Protein AF-A0A2A4IS50-F1 (afdb_monomer_lite)

InterPro domains:
  IPR000832 GPCR, family 2, secretin-like [PF00002] (195-290)
  IPR017981 GPCR, family 2-like, 7TM [PS50261] (192-307)
  IPR052808 G-protein coupled receptor Mth-like [PTHR46953] (41-288)

Radius of gyration: 27.98 Å; chains: 1; bounding box: 83×45×72 Å

Secondary structure (DSSP, 8-state):
-HHHHHHHHHHHHHHHHHHHHHHHHHS---EEETT--EES-HHHHTSSSEEEEESS-TTEEE-TTS-EEEHHHHHHH-TTHHHHHHHH--GGGPEEEEEETTEEEEEEEESTTEEEEEETTTTTSEEEPPTTEEEEEETTS-EEEEESSS--PEEEE-TTSEEEEEEE-TTT--EEEEEEEE----HHHHHHHHHHHHHHHHHHHHHHHHHHHHHH-GGG-SHHHHHHHHHHHHHHHHHHHHHHHHHH-GGGSHHIIIIIHHHHHHHHHHHHHHHHHHHHHHHHHHHHHTT---TTHHHHTTS----

Sequence (307 aa):
MVRLKVFVLTLLICGAKGEEDYENSCVKEDYRDIQNKPIDDVNEYCRNRFCVLKCCGDGMLLSNNEVCMTEQALQKKNPKYVEQIKEQHNYNKIKLYTLDGNGVKESTKQATEIEFIVRQNYTQCSHDMSAGINFYILEDGSLKAQRTDASKAWYDLPKLQYCVEYRIFYKNRTQILTMRELMTDLDGAETKSTYSLAGFLISIFFLVLTLLVYWILPDLQNLIGLIMMAYVATLIFVFVLKCVIILTNITQTQVFCKIISPMLYFCAMSSFFWLNVMAFDVYLSLSETMGVAPTLTFIFSITQPHP

Organism: Heliothis virescens (NCBI:txid7102)

Foldseek 3Di:
DVVVVVVVVVLVVLLVVLVVVCCVQAVDFFKAFLVRHTDPDPCVVCVPAQEAEAAEHHQWAQEPVLDTDHLVRVCVVPVVVVVLCVPPPPPQQQWAWEDDPLDIHTDPDTPPGYGYMYTGPQSVQWDWDDPQKDWHQYPNRWIWIDGNPPPSDIDTGDHPQKHWGWYQDPPPRDTDTIIIGGNDPPPVVVVVLVVLLVVLVVLLVVLVVLLVVLVVDVVNPDPLSVLVNQLSVLSNVLSVLSNSCSSRVCCPPPCCVPPSVVSNVVSVVSNVVSVVVNVVVVVCVVCVVVVNPDPCPVPVVPPDDDD

pLDDT: mean 72.38, std 16.19, range [29.59, 92.0]

Structure (mmCIF, N/CA/C/O backbone):
data_AF-A0A2A4IS50-F1
#
_entry.id   AF-A0A2A4IS50-F1
#
loop_
_atom_site.group_PDB
_atom_site.id
_atom_site.type_symbol
_atom_site.label_atom_id
_atom_site.label_alt_id
_atom_site.label_comp_id
_atom_site.label_asym_id
_atom_site.label_entity_id
_atom_site.label_seq_id
_atom_site.pdbx_PDB_ins_code
_atom_site.Cartn_x
_atom_site.Cartn_y
_atom_site.Cartn_z
_atom_site.occupancy
_atom_site.B_iso_or_equiv
_atom_site.auth_seq_id
_atom_site.auth_comp_id
_atom_site.auth_asym_id
_atom_site.auth_atom_id
_atom_site.pdbx_PDB_model_num
ATOM 1 N N . MET A 1 1 ? 24.439 -19.373 -18.302 1.00 38.88 1 MET A N 1
ATOM 2 C CA . MET A 1 1 ? 23.069 -19.573 -18.835 1.00 38.88 1 MET A CA 1
ATOM 3 C C . MET A 1 1 ? 22.154 -20.382 -17.898 1.00 38.88 1 MET A C 1
ATOM 5 O O . MET A 1 1 ? 21.012 -19.987 -17.717 1.00 38.88 1 MET A O 1
ATOM 9 N N . VAL A 1 2 ? 22.636 -21.442 -17.227 1.00 29.59 2 VAL A N 1
ATOM 10 C CA . VAL A 1 2 ? 21.831 -22.250 -16.272 1.00 29.59 2 VAL A CA 1
ATOM 11 C C . VAL A 1 2 ? 21.438 -21.481 -14.998 1.00 29.59 2 VAL A C 1
ATOM 13 O O . VAL A 1 2 ? 20.299 -21.570 -14.559 1.00 29.59 2 VAL A O 1
ATOM 16 N N . ARG A 1 3 ? 22.326 -20.640 -14.448 1.00 32.41 3 ARG A N 1
ATOM 17 C CA . ARG A 1 3 ? 22.034 -19.858 -13.228 1.00 32.41 3 ARG A CA 1
ATOM 18 C C . ARG A 1 3 ? 20.946 -18.788 -13.403 1.00 32.41 3 ARG A C 1
ATOM 20 O O . ARG A 1 3 ? 20.233 -18.508 -12.452 1.00 32.41 3 ARG A O 1
ATOM 27 N N . LEU A 1 4 ? 20.780 -18.248 -14.613 1.00 32.34 4 LEU A N 1
ATOM 28 C CA . LEU A 1 4 ? 19.735 -17.265 -14.923 1.00 32.34 4 LEU A CA 1
ATOM 29 C C . LEU A 1 4 ? 18.354 -17.934 -15.043 1.00 32.34 4 LEU A C 1
ATOM 31 O O . LEU A 1 4 ? 17.373 -17.405 -14.535 1.00 32.34 4 LEU A O 1
ATOM 35 N N . LYS A 1 5 ? 18.292 -19.141 -15.629 1.00 31.94 5 LYS A N 1
ATOM 36 C CA . LYS A 1 5 ? 17.060 -19.947 -15.692 1.00 31.94 5 LYS A CA 1
ATOM 37 C C . LYS A 1 5 ? 16.588 -20.389 -14.307 1.00 31.94 5 LYS A C 1
ATOM 39 O O . LYS A 1 5 ? 15.398 -20.321 -14.037 1.00 31.94 5 LYS A O 1
ATOM 44 N N . VAL A 1 6 ? 17.513 -20.781 -13.428 1.00 37.62 6 VAL A N 1
ATOM 45 C CA . VAL A 1 6 ? 17.187 -21.149 -12.040 1.00 37.62 6 VAL A CA 1
ATOM 46 C C . VAL A 1 6 ? 16.629 -19.951 -11.277 1.00 37.62 6 VAL A C 1
ATOM 48 O O . VAL A 1 6 ? 15.618 -20.105 -10.611 1.00 37.62 6 VAL A O 1
ATOM 51 N N . PHE A 1 7 ? 17.217 -18.761 -11.439 1.00 40.84 7 PHE A N 1
ATOM 52 C CA . PHE A 1 7 ? 16.776 -17.553 -10.734 1.00 40.84 7 PHE A CA 1
ATOM 53 C C . PHE A 1 7 ? 15.365 -17.103 -11.152 1.00 40.84 7 PHE A C 1
ATOM 55 O O . PHE A 1 7 ? 14.530 -16.798 -10.302 1.00 40.84 7 PHE A O 1
ATOM 62 N N . VAL A 1 8 ? 15.074 -17.127 -12.458 1.00 43.59 8 VAL A N 1
ATOM 63 C CA . VAL A 1 8 ? 13.743 -16.809 -13.006 1.00 43.59 8 VAL A CA 1
ATOM 64 C C . VAL A 1 8 ? 12.706 -17.848 -12.571 1.00 43.59 8 VAL A C 1
ATOM 66 O O . VAL A 1 8 ? 11.607 -17.479 -12.172 1.00 43.59 8 VAL A O 1
ATOM 69 N N . LEU A 1 9 ? 13.068 -19.134 -12.565 1.00 37.88 9 LEU A N 1
ATOM 70 C CA . LEU A 1 9 ? 12.176 -20.206 -12.125 1.00 37.88 9 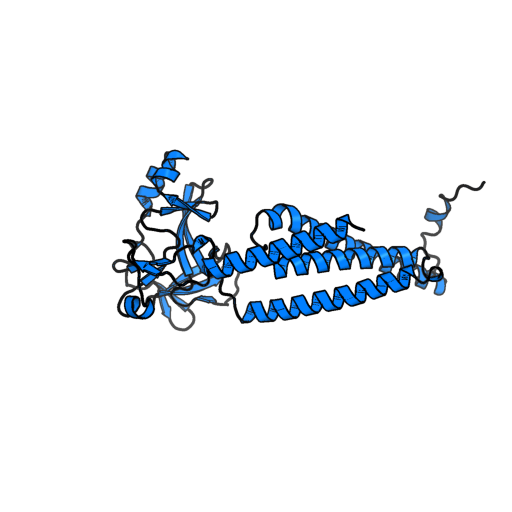LEU A CA 1
ATOM 71 C C . LEU A 1 9 ? 11.896 -20.129 -10.616 1.00 37.88 9 LEU A C 1
ATOM 73 O O . LEU A 1 9 ? 10.752 -20.276 -10.205 1.00 37.88 9 LEU A O 1
ATOM 77 N N . THR A 1 10 ? 12.898 -19.819 -9.786 1.00 44.31 10 THR A N 1
ATOM 78 C CA . THR A 1 10 ? 12.695 -19.615 -8.342 1.00 44.31 10 THR A CA 1
ATOM 79 C C . THR A 1 10 ? 11.835 -18.393 -8.032 1.00 44.31 10 THR A C 1
ATOM 81 O O . THR A 1 10 ? 11.069 -18.435 -7.078 1.00 44.31 10 THR A O 1
ATOM 84 N N . LEU A 1 11 ? 11.913 -17.326 -8.834 1.00 43.91 11 LEU A N 1
ATOM 85 C CA . LEU A 1 11 ? 11.070 -16.137 -8.662 1.00 43.91 11 LEU A CA 1
ATOM 86 C C . LEU A 1 11 ? 9.614 -16.401 -9.073 1.00 43.91 11 LEU A C 1
ATOM 88 O O . LEU A 1 11 ? 8.707 -15.970 -8.369 1.00 43.91 11 LEU A O 1
ATOM 92 N N . LEU A 1 12 ? 9.392 -17.157 -10.154 1.00 42.00 12 LEU A N 1
ATOM 93 C CA . LEU A 1 12 ? 8.050 -17.563 -10.594 1.00 42.00 12 LEU A CA 1
ATOM 94 C C . LEU A 1 12 ? 7.381 -18.530 -9.605 1.00 42.00 12 LEU A C 1
ATOM 96 O O . LEU A 1 12 ? 6.200 -18.383 -9.310 1.00 42.00 12 LEU A O 1
ATOM 100 N N . ILE A 1 13 ? 8.142 -19.472 -9.037 1.00 42.09 13 ILE A N 1
ATOM 101 C CA . ILE A 1 13 ? 7.632 -20.401 -8.015 1.00 42.09 13 ILE A CA 1
ATOM 102 C C . ILE A 1 13 ? 7.329 -19.664 -6.697 1.00 42.09 13 ILE A C 1
ATOM 104 O O . ILE A 1 13 ? 6.377 -20.012 -6.006 1.00 42.09 13 ILE A O 1
ATOM 108 N N . CYS A 1 14 ? 8.095 -18.621 -6.358 1.00 38.09 14 CYS A N 1
ATOM 109 C CA . CYS A 1 14 ? 7.829 -17.793 -5.178 1.00 38.09 14 CYS A CA 1
ATOM 110 C C . CYS A 1 14 ? 6.559 -16.934 -5.342 1.00 38.09 14 CYS A C 1
ATOM 112 O O . CYS A 1 14 ? 5.826 -16.754 -4.375 1.00 38.09 14 CYS A O 1
ATOM 114 N N . GLY A 1 15 ? 6.271 -16.453 -6.562 1.00 39.12 15 GLY A N 1
ATOM 115 C CA . GLY A 1 15 ? 5.038 -15.718 -6.876 1.00 39.12 15 GLY A CA 1
ATOM 116 C C . GLY A 1 15 ? 3.780 -16.575 -6.745 1.00 39.12 15 GLY A C 1
ATOM 117 O O . GLY A 1 15 ? 2.870 -16.196 -6.019 1.00 39.12 15 GLY A O 1
ATOM 118 N N . ALA A 1 16 ? 3.787 -17.783 -7.320 1.00 35.47 16 ALA A N 1
ATOM 119 C CA . ALA A 1 16 ? 2.659 -18.713 -7.201 1.00 35.47 16 ALA A CA 1
ATOM 120 C C . ALA A 1 16 ? 2.377 -19.131 -5.744 1.00 35.47 16 ALA A C 1
ATOM 122 O O . ALA A 1 16 ? 1.230 -19.345 -5.370 1.00 35.47 16 ALA A O 1
ATOM 123 N N . LYS A 1 17 ? 3.419 -19.215 -4.903 1.00 34.84 17 LYS A N 1
ATOM 124 C CA . LYS A 1 17 ? 3.272 -19.526 -3.475 1.00 34.84 17 LYS A CA 1
ATOM 125 C C . LYS A 1 17 ? 2.651 -18.367 -2.681 1.00 34.84 17 LYS A C 1
ATOM 127 O O . LYS A 1 17 ? 1.866 -18.616 -1.777 1.00 34.84 17 LYS A O 1
ATOM 132 N N . GLY A 1 18 ? 2.993 -17.121 -3.020 1.00 40.28 18 GLY A N 1
ATOM 133 C CA . GLY A 1 18 ? 2.468 -15.928 -2.347 1.00 40.28 18 GLY A CA 1
ATOM 134 C C . GLY A 1 18 ? 1.001 -15.628 -2.668 1.00 40.28 18 GLY A C 1
ATOM 135 O O . GLY A 1 18 ? 0.274 -15.189 -1.784 1.00 40.28 18 GLY A O 1
ATOM 136 N N . GLU A 1 19 ? 0.567 -15.902 -3.899 1.00 38.41 19 GLU A N 1
ATOM 137 C CA . GLU A 1 19 ? -0.819 -15.707 -4.356 1.00 38.41 19 GLU A CA 1
ATOM 138 C C . GLU A 1 19 ? -1.773 -16.720 -3.695 1.00 38.41 19 GLU A C 1
ATOM 140 O O . GLU A 1 19 ? -2.790 -16.338 -3.122 1.00 38.41 19 GLU A O 1
ATOM 145 N N . GLU A 1 20 ? -1.366 -17.993 -3.624 1.00 41.19 20 GLU A N 1
ATOM 146 C CA . GLU A 1 20 ? -2.123 -19.066 -2.961 1.00 41.19 20 GLU A CA 1
ATOM 147 C C . GLU A 1 20 ? -2.209 -18.870 -1.427 1.00 41.19 20 GLU A C 1
ATOM 149 O O . GLU A 1 20 ? -3.229 -19.183 -0.810 1.00 41.19 20 GLU A O 1
ATOM 154 N N . ASP A 1 21 ? -1.170 -18.313 -0.790 1.00 45.19 21 ASP A N 1
ATOM 155 C CA . ASP A 1 21 ? -1.171 -17.999 0.649 1.00 45.19 21 ASP A CA 1
ATOM 156 C C . ASP A 1 21 ? -1.996 -16.727 0.975 1.00 45.19 21 ASP A C 1
ATOM 158 O O . ASP A 1 21 ? -2.609 -16.653 2.045 1.00 45.19 21 ASP A O 1
ATOM 162 N N . TYR A 1 22 ? -2.063 -15.743 0.065 1.00 50.47 22 TYR A N 1
ATOM 163 C CA . TYR A 1 22 ? -2.905 -14.544 0.209 1.00 50.47 22 TYR A CA 1
ATOM 164 C C . TYR A 1 22 ? -4.391 -14.871 0.028 1.00 50.47 22 TYR A C 1
ATOM 166 O O . TYR A 1 22 ? -5.199 -14.517 0.886 1.00 50.47 22 TYR A O 1
ATOM 174 N N . GLU A 1 23 ? -4.755 -15.611 -1.023 1.00 46.91 23 GLU A N 1
ATOM 175 C CA . GLU A 1 23 ? -6.150 -15.955 -1.316 1.00 46.91 23 GLU A CA 1
ATOM 176 C C . GLU A 1 23 ? -6.765 -16.801 -0.183 1.00 46.91 23 GLU A C 1
ATOM 178 O O . GLU A 1 23 ? -7.841 -16.495 0.336 1.00 46.91 23 GLU A O 1
ATOM 183 N N . ASN A 1 24 ? -6.018 -17.785 0.329 1.00 51.84 24 ASN A N 1
ATOM 184 C CA . ASN A 1 24 ? -6.468 -18.636 1.435 1.00 51.84 24 ASN A CA 1
ATOM 185 C C . ASN A 1 24 ? -6.569 -17.913 2.793 1.00 51.84 24 ASN A C 1
ATOM 187 O O . ASN A 1 24 ? -7.343 -18.342 3.654 1.00 51.84 24 ASN A O 1
ATOM 191 N N . SER A 1 25 ? -5.795 -16.843 3.011 1.00 57.38 25 SER A N 1
ATOM 192 C CA . SER A 1 25 ? -5.736 -16.130 4.298 1.00 57.38 25 SER A CA 1
ATOM 193 C C . SER A 1 25 ? -6.594 -14.858 4.330 1.00 57.38 25 SER A C 1
ATOM 195 O O . SER A 1 25 ? -7.121 -14.508 5.386 1.00 57.38 25 SER A O 1
ATOM 197 N N . CYS A 1 26 ? -6.771 -14.189 3.185 1.00 63.06 26 CYS A N 1
ATOM 198 C CA . CYS A 1 26 ? -7.357 -12.850 3.081 1.00 63.06 26 CYS A CA 1
ATOM 199 C C . CYS A 1 26 ? -8.704 -12.786 2.355 1.00 63.06 26 CYS A C 1
ATOM 201 O O . CYS A 1 26 ? -9.425 -11.809 2.546 1.00 63.06 26 CYS A O 1
ATOM 203 N N . VAL A 1 27 ? -9.097 -13.807 1.583 1.00 61.75 27 VAL A N 1
ATOM 204 C CA . VAL A 1 27 ? -10.426 -13.847 0.934 1.00 61.75 27 VAL A CA 1
ATOM 205 C C . VAL A 1 27 ? -11.491 -14.412 1.872 1.00 61.75 27 VAL A C 1
ATOM 207 O O . VAL A 1 27 ? -12.664 -14.064 1.775 1.00 61.75 27 VAL A O 1
ATOM 210 N N . LYS A 1 28 ? -11.099 -15.226 2.859 1.00 64.50 28 LYS A N 1
ATOM 211 C CA . LYS A 1 28 ? -12.048 -15.772 3.829 1.00 64.50 28 LYS A CA 1
ATOM 212 C C . LYS A 1 28 ? -12.540 -14.681 4.788 1.00 64.50 28 LYS A C 1
ATOM 214 O O . LYS A 1 28 ? -11.787 -14.129 5.592 1.00 64.50 28 LYS A O 1
ATOM 219 N N . GLU A 1 29 ? -13.825 -14.368 4.708 1.00 70.00 29 GLU A N 1
ATOM 220 C CA . GLU A 1 29 ? -14.514 -13.456 5.621 1.00 70.00 29 GLU A CA 1
ATOM 221 C C . GLU A 1 29 ? -14.881 -14.179 6.929 1.00 70.00 29 GLU A C 1
ATOM 223 O O . GLU A 1 29 ? -16.022 -14.569 7.145 1.00 70.00 29 GLU A O 1
ATOM 228 N N . ASP A 1 30 ? -13.896 -14.409 7.806 1.00 82.19 30 ASP A N 1
ATOM 229 C CA . ASP A 1 30 ? -14.132 -14.955 9.156 1.00 82.19 30 ASP A CA 1
ATOM 230 C C . ASP A 1 30 ? -14.235 -13.817 10.182 1.00 82.19 30 ASP A C 1
ATOM 232 O O . ASP A 1 30 ? -13.239 -13.413 10.801 1.00 82.19 30 ASP A O 1
ATOM 236 N N . TYR A 1 31 ? -15.445 -13.267 10.312 1.00 87.25 31 TYR A N 1
ATOM 237 C CA . TYR A 1 31 ? -15.778 -12.246 11.302 1.00 87.25 31 TYR A CA 1
ATOM 238 C C . TYR A 1 31 ? -16.138 -12.877 12.644 1.00 87.25 31 TYR A C 1
ATOM 240 O O . TYR A 1 31 ? -16.839 -13.886 12.726 1.00 87.25 31 TYR A O 1
ATOM 248 N N . ARG A 1 32 ? -15.662 -12.256 13.721 1.00 87.50 32 ARG A N 1
ATOM 249 C CA . ARG A 1 32 ? -15.895 -12.699 15.092 1.00 87.50 32 ARG A CA 1
ATOM 250 C C . ARG A 1 32 ? -16.244 -11.530 15.992 1.00 87.50 32 ARG A C 1
ATOM 252 O O . ARG A 1 32 ? -15.772 -10.412 15.777 1.00 87.50 32 ARG A O 1
ATOM 259 N N . ASP A 1 33 ? -17.047 -11.797 17.013 1.00 86.88 33 ASP A N 1
ATOM 260 C CA . ASP A 1 33 ? -17.270 -10.831 18.083 1.00 86.88 33 ASP A CA 1
ATOM 261 C C . ASP A 1 33 ? -16.011 -10.682 18.958 1.00 86.88 33 ASP A C 1
ATOM 263 O O . ASP A 1 33 ? -15.031 -11.427 18.834 1.00 86.88 33 ASP A O 1
ATOM 267 N N . ILE A 1 34 ? -16.023 -9.705 19.862 1.00 81.19 34 ILE A N 1
ATOM 268 C CA . ILE A 1 34 ? -14.897 -9.464 20.773 1.00 81.19 34 ILE A CA 1
ATOM 269 C C . ILE A 1 34 ? -14.662 -10.637 21.748 1.00 81.19 34 ILE A C 1
ATOM 271 O O . ILE A 1 34 ? -13.555 -10.813 22.246 1.00 81.19 34 ILE A O 1
ATOM 275 N N . GLN A 1 35 ? -15.668 -11.491 21.974 1.00 82.25 35 GLN A N 1
ATOM 276 C CA . GLN A 1 35 ? -15.550 -12.746 22.725 1.00 82.25 35 GLN A CA 1
ATOM 277 C C . GLN A 1 35 ? -15.135 -13.943 21.845 1.00 82.25 35 GLN A C 1
ATOM 279 O O . GLN A 1 35 ? -15.182 -15.089 22.302 1.00 82.25 35 GLN A O 1
ATOM 284 N N . ASN A 1 36 ? -14.678 -13.687 20.614 1.00 84.06 36 ASN A N 1
ATOM 285 C CA . ASN A 1 36 ? -14.182 -14.662 19.644 1.00 84.06 36 ASN A CA 1
ATOM 286 C C . ASN A 1 36 ? -15.240 -15.659 19.116 1.00 84.06 36 ASN A C 1
ATOM 288 O O . ASN A 1 36 ? -14.889 -16.712 18.564 1.00 84.06 36 ASN A O 1
ATOM 292 N N . LYS A 1 37 ? -16.534 -15.352 19.243 1.00 88.50 37 LYS A N 1
ATOM 293 C CA . LYS A 1 37 ? -17.607 -16.152 18.639 1.00 88.50 37 LYS A CA 1
ATOM 294 C C . LYS A 1 37 ? -17.738 -15.826 17.151 1.00 88.50 37 LYS A C 1
ATOM 296 O O . LYS A 1 37 ? -17.652 -14.652 16.796 1.00 88.50 37 LYS A O 1
ATOM 301 N N . PRO A 1 38 ? -17.935 -16.836 16.288 1.00 88.25 38 PRO A N 1
ATOM 302 C CA . PRO A 1 38 ? -18.133 -16.613 14.861 1.00 88.25 38 PRO A CA 1
ATOM 303 C C . PRO A 1 38 ? -19.419 -15.822 14.603 1.00 88.25 38 PRO A C 1
ATOM 305 O O . PRO A 1 38 ? -20.427 -16.030 15.281 1.00 88.25 38 PRO A O 1
ATOM 308 N N . ILE A 1 39 ? -19.357 -14.921 13.626 1.00 89.56 39 ILE A N 1
ATOM 309 C CA . ILE A 1 39 ? -20.488 -14.149 13.116 1.00 89.56 39 ILE A CA 1
ATOM 310 C C . ILE A 1 39 ? -20.752 -14.631 11.688 1.00 89.56 39 ILE A C 1
ATOM 312 O O . ILE A 1 39 ? -19.933 -14.391 10.805 1.00 89.56 39 ILE A O 1
ATOM 316 N N . ASP A 1 40 ? -21.883 -15.307 11.475 1.00 86.31 40 ASP A N 1
ATOM 317 C CA . ASP A 1 40 ? -22.213 -15.918 10.179 1.00 86.31 40 ASP A CA 1
ATOM 318 C C . ASP A 1 40 ? -22.542 -14.872 9.097 1.00 86.31 40 ASP A C 1
ATOM 320 O O . ASP A 1 40 ? -22.078 -14.986 7.966 1.00 86.31 40 ASP A O 1
ATOM 324 N N . ASP A 1 41 ? -23.306 -13.831 9.449 1.00 87.81 41 ASP A N 1
ATOM 325 C CA . ASP A 1 41 ? -23.583 -12.676 8.585 1.00 87.81 41 ASP A CA 1
ATOM 326 C C . ASP A 1 41 ? -23.274 -11.376 9.339 1.00 87.81 41 ASP A C 1
ATOM 328 O O . ASP A 1 41 ? -24.025 -10.921 10.211 1.00 87.81 41 ASP A O 1
ATOM 332 N N . VAL A 1 42 ? -22.138 -10.764 8.995 1.00 87.81 42 VAL A N 1
ATOM 333 C CA . VAL A 1 42 ? -21.679 -9.512 9.607 1.00 87.81 42 VAL A CA 1
ATOM 334 C C . VAL A 1 42 ? -22.603 -8.333 9.290 1.00 87.81 42 VAL A C 1
ATOM 336 O O . VAL A 1 42 ? -22.772 -7.444 10.125 1.00 87.81 42 VAL A O 1
ATOM 339 N N . ASN A 1 43 ? -23.253 -8.322 8.124 1.00 87.06 43 ASN A N 1
ATOM 340 C CA . ASN A 1 43 ? -24.146 -7.237 7.722 1.00 87.06 43 ASN A CA 1
ATOM 341 C C . ASN A 1 43 ? -25.458 -7.287 8.508 1.00 87.06 43 ASN A C 1
ATOM 343 O O . ASN A 1 43 ? -25.991 -6.243 8.892 1.00 87.06 43 ASN A O 1
ATOM 347 N N . GLU A 1 44 ? -25.978 -8.487 8.773 1.00 90.25 44 GLU A N 1
ATOM 348 C CA . GLU A 1 44 ? -27.129 -8.663 9.657 1.00 90.25 44 GLU A CA 1
ATOM 349 C C . GLU A 1 44 ? -26.775 -8.337 11.112 1.00 90.25 44 GLU A C 1
ATOM 351 O O . GLU A 1 44 ? -27.494 -7.567 11.757 1.00 90.25 44 GLU A O 1
ATOM 356 N N . TYR A 1 45 ? -25.636 -8.839 11.600 1.00 87.81 45 TYR A N 1
ATOM 357 C CA . TYR A 1 45 ? -25.150 -8.570 12.954 1.00 87.81 45 TYR A CA 1
ATOM 358 C C . TYR A 1 45 ? -24.997 -7.062 13.220 1.00 87.81 45 TYR A C 1
ATOM 360 O O . TYR A 1 45 ? -25.434 -6.551 14.254 1.00 87.81 45 TYR A O 1
ATOM 368 N N . CYS A 1 46 ? -24.449 -6.331 12.247 1.00 87.31 46 CYS A N 1
ATOM 369 C CA . CYS A 1 46 ? -24.183 -4.897 12.335 1.00 87.31 46 CYS A CA 1
ATOM 370 C C . CYS A 1 46 ? -25.336 -4.003 11.853 1.00 87.31 46 CYS A C 1
ATOM 372 O O . CYS A 1 46 ? -25.180 -2.785 11.797 1.00 87.31 46 CYS A O 1
ATOM 374 N N . ARG A 1 47 ? -26.512 -4.557 11.524 1.00 84.44 47 ARG A N 1
ATOM 375 C CA . ARG A 1 47 ? -27.630 -3.778 10.957 1.00 84.44 47 ARG A CA 1
ATOM 376 C C . ARG A 1 47 ? -28.128 -2.671 11.891 1.00 84.44 47 ARG A C 1
ATOM 378 O O . ARG A 1 47 ? -28.379 -1.558 11.442 1.00 84.44 47 ARG A O 1
ATOM 385 N N . ASN A 1 48 ? -28.262 -2.987 13.178 1.00 83.81 48 ASN A N 1
ATOM 386 C CA . ASN A 1 48 ? -28.770 -2.075 14.213 1.00 83.81 48 ASN A CA 1
ATOM 387 C C . ASN A 1 48 ? -27.704 -1.719 15.259 1.00 83.81 48 ASN A C 1
ATOM 389 O O . ASN A 1 48 ? -28.031 -1.182 16.314 1.00 83.81 48 ASN A O 1
ATOM 393 N N . ARG A 1 49 ? -26.442 -2.070 14.997 1.00 84.75 49 ARG A N 1
ATOM 394 C CA . ARG A 1 49 ? -25.329 -1.906 15.932 1.00 84.75 49 ARG A CA 1
ATOM 395 C C . ARG A 1 49 ? -24.245 -1.087 15.265 1.00 84.75 49 ARG A C 1
ATOM 397 O O . ARG A 1 49 ? -23.966 -1.269 14.082 1.00 84.75 49 ARG A O 1
ATOM 404 N N . PHE A 1 50 ? -23.617 -0.196 16.017 1.00 83.44 50 PHE A N 1
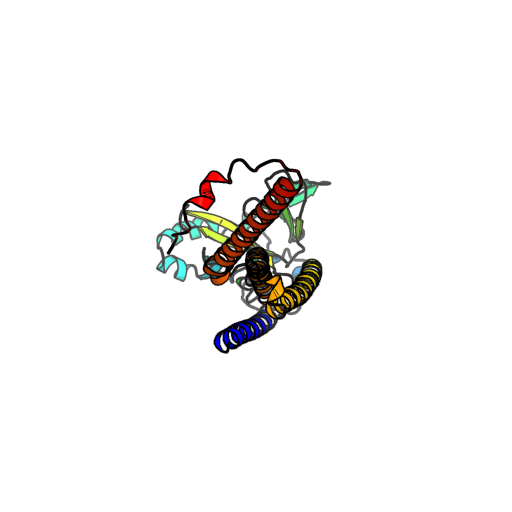ATOM 405 C CA . PHE A 1 50 ? -22.497 0.566 15.494 1.00 83.44 50 PHE A CA 1
ATOM 406 C C . PHE A 1 50 ? -21.229 -0.293 15.547 1.00 83.44 50 PHE A C 1
ATOM 408 O O . PHE A 1 50 ? -20.492 -0.282 16.531 1.00 83.44 50 PHE A O 1
ATOM 415 N N . CYS A 1 51 ? -21.014 -1.090 14.502 1.00 85.88 51 CYS A N 1
ATOM 416 C CA . CYS A 1 51 ? -19.854 -1.963 14.414 1.00 85.88 51 CYS A CA 1
ATOM 417 C C . CYS A 1 51 ? -18.611 -1.223 13.923 1.00 85.88 51 CYS A C 1
ATOM 419 O O . CYS A 1 51 ? -18.644 -0.561 12.885 1.00 85.88 51 CYS A O 1
ATOM 421 N N . VAL A 1 52 ? -17.486 -1.430 14.605 1.00 85.69 52 VAL A N 1
ATOM 422 C CA . VAL A 1 52 ? -16.161 -1.019 14.129 1.00 85.69 52 VAL A CA 1
ATOM 423 C C . VAL A 1 52 ? -15.215 -2.207 14.203 1.00 85.69 52 VAL A C 1
ATOM 425 O O . VAL A 1 52 ? -15.158 -2.924 15.202 1.00 85.69 52 VAL A O 1
ATOM 428 N N . LEU A 1 53 ? -14.450 -2.418 13.137 1.00 87.50 53 LEU A N 1
ATOM 429 C CA . LEU A 1 53 ? -13.505 -3.519 13.063 1.00 87.50 53 LEU A CA 1
ATOM 430 C C . LEU A 1 53 ? -12.222 -3.180 13.834 1.00 87.50 53 LEU A C 1
ATOM 432 O O . LEU A 1 53 ? -11.606 -2.139 13.599 1.00 87.50 53 LEU A O 1
ATOM 436 N N . LYS A 1 54 ? -11.784 -4.072 14.723 1.00 86.88 54 LYS A N 1
ATOM 437 C CA . LYS A 1 54 ? -10.444 -4.035 15.316 1.00 86.88 54 LYS A CA 1
ATOM 438 C C . LYS A 1 54 ? -9.467 -4.836 14.472 1.00 86.88 54 LYS A C 1
ATOM 440 O O . LYS A 1 54 ? -9.798 -5.909 13.968 1.00 86.88 54 LYS A O 1
ATOM 445 N N . CYS A 1 55 ? -8.244 -4.325 14.348 1.00 84.44 55 CYS A N 1
ATOM 446 C CA . CYS A 1 55 ? -7.189 -5.037 13.626 1.00 84.44 55 CYS A CA 1
ATOM 447 C C . CYS A 1 55 ? -6.672 -6.246 14.417 1.00 84.44 55 CYS A C 1
ATOM 449 O O . CYS A 1 55 ? -6.264 -7.242 13.823 1.00 84.44 55 CYS A O 1
ATOM 451 N N . CYS A 1 56 ? -6.661 -6.144 15.748 1.00 82.69 56 CYS A N 1
ATOM 452 C CA . CYS A 1 56 ? -6.211 -7.193 16.649 1.00 82.69 56 CYS A CA 1
ATOM 453 C C . CYS A 1 56 ? -7.366 -7.728 17.507 1.00 82.69 56 CYS A C 1
ATOM 455 O O . CYS A 1 56 ? -8.396 -7.074 17.681 1.00 82.69 56 CYS A O 1
ATOM 457 N N . GLY A 1 57 ? -7.181 -8.938 18.042 1.00 80.62 57 GLY A N 1
ATOM 458 C CA . GLY A 1 57 ? -8.126 -9.556 18.972 1.00 80.62 57 GLY A CA 1
ATOM 459 C C . GLY A 1 57 ? -8.285 -8.778 20.282 1.00 80.62 57 GLY A C 1
ATOM 460 O O . GLY A 1 57 ? -7.575 -7.803 20.546 1.00 80.62 57 GLY A O 1
ATOM 461 N N . ASP A 1 58 ? -9.209 -9.224 21.130 1.00 78.31 58 ASP A N 1
ATOM 462 C CA . ASP A 1 58 ? -9.415 -8.592 22.434 1.00 78.31 58 ASP A CA 1
ATOM 463 C C . ASP A 1 58 ? -8.153 -8.646 23.314 1.00 78.31 58 ASP A C 1
ATOM 465 O O . ASP A 1 58 ? -7.423 -9.641 23.325 1.00 78.31 58 ASP A O 1
ATOM 469 N N . GLY A 1 59 ? -7.857 -7.547 24.014 1.00 75.06 59 GLY A N 1
ATOM 470 C CA . GLY A 1 59 ? -6.638 -7.399 24.827 1.00 75.06 59 GLY A CA 1
ATOM 471 C C . GLY A 1 59 ? -5.306 -7.486 24.056 1.00 75.06 59 GLY A C 1
ATOM 472 O O . GLY A 1 59 ? -4.245 -7.687 24.663 1.00 75.06 59 GLY A O 1
ATOM 473 N N . MET A 1 60 ? -5.333 -7.376 22.723 1.00 79.50 60 MET A N 1
ATOM 474 C CA . MET A 1 60 ? -4.146 -7.340 21.868 1.00 79.50 60 MET A CA 1
ATOM 475 C C . MET A 1 60 ? -3.951 -5.962 21.238 1.00 79.50 60 MET A C 1
ATOM 477 O O . MET A 1 60 ? -4.900 -5.220 21.015 1.00 79.50 60 MET A O 1
ATOM 481 N N . LEU A 1 61 ? -2.696 -5.644 20.927 1.00 77.62 61 LEU A N 1
ATOM 482 C CA . LEU A 1 61 ? -2.260 -4.350 20.411 1.00 77.62 61 LEU A CA 1
ATOM 483 C C . LEU A 1 61 ? -1.313 -4.512 19.235 1.00 77.62 61 LEU A C 1
ATOM 485 O O . LEU A 1 61 ? -0.536 -5.470 19.166 1.00 77.62 61 LEU A O 1
ATOM 489 N N . LEU A 1 62 ? -1.312 -3.518 18.351 1.00 79.69 62 LEU A N 1
ATOM 490 C CA . LEU A 1 62 ? -0.427 -3.506 17.199 1.00 79.69 62 LEU A CA 1
ATOM 491 C C . LEU A 1 62 ? 0.971 -3.003 17.589 1.00 79.69 62 LEU A C 1
ATOM 493 O O . LEU A 1 62 ? 1.173 -1.864 18.023 1.00 79.69 62 LEU A O 1
ATOM 497 N N . SER A 1 63 ? 1.969 -3.867 17.418 1.00 74.25 63 SER A N 1
ATOM 498 C CA . SER A 1 63 ? 3.382 -3.509 17.553 1.00 74.25 63 SER A CA 1
ATOM 499 C C . SER A 1 63 ? 3.847 -2.592 16.410 1.00 74.25 63 SER A C 1
ATOM 501 O O . SER A 1 63 ? 3.254 -2.582 15.336 1.00 74.25 63 SER A O 1
ATOM 503 N N . ASN A 1 64 ? 4.986 -1.902 16.571 1.00 70.44 64 ASN A N 1
ATOM 504 C CA . ASN A 1 64 ? 5.639 -1.188 15.455 1.00 70.44 64 ASN A CA 1
ATOM 505 C C . ASN A 1 64 ? 6.046 -2.101 14.294 1.00 70.44 64 ASN A C 1
ATOM 507 O O . ASN A 1 64 ? 6.263 -1.617 13.191 1.00 70.44 64 ASN A O 1
ATOM 511 N N . ASN A 1 65 ? 6.167 -3.405 14.546 1.00 68.69 65 ASN A N 1
ATOM 512 C CA . ASN A 1 65 ? 6.425 -4.396 13.504 1.00 68.69 65 ASN A CA 1
ATOM 513 C C . ASN A 1 65 ? 5.129 -4.915 12.856 1.00 68.69 65 ASN A C 1
ATOM 515 O O . ASN A 1 65 ? 5.179 -5.923 12.165 1.00 68.69 65 ASN A O 1
ATOM 519 N N . GLU A 1 66 ? 3.984 -4.278 13.120 1.00 73.62 66 GLU A N 1
ATOM 520 C CA . GLU A 1 66 ? 2.672 -4.617 12.541 1.00 73.62 66 GLU A CA 1
ATOM 521 C C . GLU A 1 66 ? 2.133 -5.993 12.959 1.00 73.62 66 GLU A C 1
ATOM 523 O O . GLU A 1 66 ? 1.259 -6.573 12.324 1.00 73.62 66 GLU A O 1
ATOM 528 N N . VAL A 1 67 ? 2.643 -6.507 14.078 1.00 77.31 67 VAL A N 1
ATOM 529 C CA . VAL A 1 67 ? 2.225 -7.778 14.671 1.00 77.31 67 VAL A CA 1
ATOM 530 C C . VAL A 1 67 ? 1.336 -7.501 15.876 1.00 77.31 67 VAL A C 1
ATOM 532 O O . VAL A 1 67 ? 1.707 -6.703 16.743 1.00 77.31 67 VAL A O 1
ATOM 535 N N . CYS A 1 68 ? 0.193 -8.184 15.949 1.00 80.50 68 CYS A N 1
ATOM 536 C CA . CYS A 1 68 ? -0.659 -8.178 17.134 1.00 80.50 68 CYS A CA 1
ATOM 537 C C . CYS A 1 68 ? 0.048 -8.893 18.288 1.00 80.50 68 CYS A C 1
ATOM 539 O O . CYS A 1 68 ? 0.463 -10.047 18.171 1.00 80.50 68 CYS A O 1
ATOM 541 N N . MET A 1 69 ? 0.201 -8.202 19.411 1.00 78.19 69 MET A N 1
ATOM 542 C CA . MET A 1 69 ? 0.825 -8.723 20.622 1.00 78.19 69 MET A CA 1
ATOM 543 C C . MET A 1 69 ? -0.110 -8.507 21.806 1.00 78.19 69 MET A C 1
ATOM 545 O O . MET A 1 69 ? -0.760 -7.471 21.900 1.00 78.19 69 MET A O 1
ATOM 549 N N . THR A 1 70 ? -0.148 -9.454 22.741 1.00 83.00 70 THR A N 1
ATOM 550 C CA . THR A 1 70 ? -0.864 -9.252 24.005 1.00 83.00 70 THR A CA 1
ATOM 551 C C . THR A 1 70 ? -0.169 -8.185 24.845 1.00 83.00 70 THR A C 1
ATOM 553 O O . THR A 1 70 ? 1.052 -7.996 24.758 1.00 83.00 70 THR A O 1
ATOM 556 N N . GLU A 1 71 ? -0.927 -7.530 25.722 1.00 76.56 71 GLU A N 1
ATOM 557 C CA . GLU A 1 71 ? -0.362 -6.586 26.689 1.00 76.56 71 GLU A CA 1
ATOM 558 C C . GLU A 1 71 ? 0.794 -7.211 27.482 1.00 76.56 71 GLU A C 1
ATOM 560 O O . GLU A 1 71 ? 1.859 -6.614 27.600 1.00 76.56 71 GLU A O 1
ATOM 565 N N . GLN A 1 72 ? 0.641 -8.453 27.948 1.00 78.62 72 GLN A N 1
ATOM 566 C CA . GLN A 1 72 ? 1.677 -9.180 28.691 1.00 78.62 72 GLN A CA 1
ATOM 567 C C . GLN A 1 72 ? 2.964 -9.376 27.872 1.00 78.62 72 GLN A C 1
ATOM 569 O O . GLN A 1 72 ? 4.074 -9.198 28.385 1.00 78.62 72 GLN A O 1
ATOM 574 N N . ALA A 1 73 ? 2.835 -9.718 26.586 1.00 80.94 73 ALA A N 1
ATOM 575 C CA . ALA A 1 73 ? 3.979 -9.893 25.695 1.00 80.94 73 ALA A CA 1
ATOM 576 C C . ALA A 1 73 ? 4.707 -8.565 25.444 1.00 80.94 73 ALA A C 1
ATOM 578 O O . ALA A 1 73 ? 5.940 -8.533 25.384 1.00 80.94 73 ALA A O 1
ATOM 579 N N . LEU A 1 74 ? 3.959 -7.462 25.348 1.00 75.94 74 LEU A N 1
ATOM 580 C CA . LEU A 1 74 ? 4.532 -6.123 25.278 1.00 75.94 74 LEU A CA 1
ATOM 581 C C . LEU A 1 74 ? 5.266 -5.791 26.579 1.00 75.94 74 LEU A C 1
ATOM 583 O O . LEU A 1 74 ? 6.452 -5.472 26.527 1.00 75.94 74 LEU A O 1
ATOM 587 N N . GLN A 1 75 ? 4.626 -5.956 27.737 1.00 74.50 75 GLN A N 1
ATOM 588 C CA . GLN A 1 75 ? 5.217 -5.685 29.055 1.00 74.50 75 GLN A CA 1
ATOM 589 C C . GLN A 1 75 ? 6.538 -6.431 29.276 1.00 74.50 75 GLN A C 1
ATOM 591 O O . GLN A 1 75 ? 7.513 -5.834 29.731 1.00 74.50 75 GLN A O 1
ATOM 596 N N . LYS A 1 76 ? 6.608 -7.708 28.878 1.00 79.50 76 LYS A N 1
ATOM 597 C CA . LYS A 1 76 ? 7.842 -8.507 28.944 1.00 79.50 76 LYS A CA 1
ATOM 598 C C . LYS A 1 76 ? 8.978 -7.906 28.110 1.00 79.50 76 LYS A C 1
ATOM 600 O O . LYS A 1 76 ? 10.145 -8.048 28.463 1.00 79.50 76 LYS A O 1
ATOM 605 N N . LYS A 1 77 ? 8.646 -7.236 27.004 1.00 76.88 77 LYS A N 1
ATOM 606 C CA . LYS A 1 77 ? 9.610 -6.574 26.118 1.00 76.88 77 LYS A CA 1
ATOM 607 C C . LYS A 1 77 ? 10.048 -5.211 26.660 1.00 76.88 77 LYS A C 1
ATOM 609 O O . LYS A 1 77 ? 11.202 -4.836 26.471 1.00 76.88 77 LYS A O 1
ATOM 614 N N . ASN A 1 78 ? 9.150 -4.463 27.306 1.00 71.06 78 ASN A N 1
ATOM 615 C CA . ASN A 1 78 ? 9.492 -3.246 28.045 1.00 71.06 78 ASN A CA 1
ATOM 616 C C . ASN A 1 78 ? 8.441 -2.951 29.137 1.00 71.06 78 ASN A C 1
ATOM 618 O O . ASN A 1 78 ? 7.280 -2.685 28.811 1.00 71.06 78 ASN A O 1
ATOM 622 N N . PRO A 1 79 ? 8.825 -2.898 30.422 1.00 70.25 79 PRO A N 1
ATOM 623 C CA . PRO A 1 79 ? 7.888 -2.625 31.513 1.00 70.25 79 PRO A CA 1
ATOM 624 C C . PRO A 1 79 ? 7.254 -1.224 31.439 1.00 70.25 79 PRO A C 1
ATOM 626 O O . PRO A 1 79 ? 6.165 -1.021 31.969 1.00 70.25 79 PRO A O 1
ATOM 629 N N . LYS A 1 80 ? 7.862 -0.273 30.710 1.00 68.62 80 LYS A N 1
ATOM 630 C CA . LYS A 1 80 ? 7.280 1.063 30.474 1.00 68.62 80 LYS A CA 1
ATOM 631 C C . LYS A 1 80 ? 5.993 1.053 29.636 1.00 68.62 80 LYS A C 1
ATOM 633 O O . LYS A 1 80 ? 5.304 2.067 29.607 1.00 68.62 80 LYS A O 1
ATOM 638 N N . TYR A 1 81 ? 5.641 -0.058 28.978 1.00 69.44 81 TYR A N 1
ATOM 639 C CA . TYR A 1 81 ? 4.373 -0.147 28.246 1.00 69.44 81 TYR A CA 1
ATOM 640 C C . TYR A 1 81 ? 3.155 -0.243 29.171 1.00 69.44 81 TYR A C 1
ATOM 642 O O . TYR A 1 81 ? 2.076 0.145 28.745 1.00 69.44 81 TYR A O 1
ATOM 650 N N . VAL A 1 82 ? 3.299 -0.704 30.425 1.00 64.19 82 VAL A N 1
ATOM 651 C CA . VAL A 1 82 ? 2.169 -0.839 31.371 1.00 64.19 82 VAL A CA 1
ATOM 652 C C . VAL A 1 82 ? 1.463 0.500 31.591 1.00 64.19 82 VAL A C 1
ATOM 654 O O . VAL A 1 82 ? 0.240 0.569 31.533 1.00 64.19 82 VAL A O 1
ATOM 657 N N . GLU A 1 83 ? 2.232 1.560 31.841 1.00 62.38 83 GLU A N 1
ATOM 658 C CA . GLU A 1 83 ? 1.696 2.901 32.102 1.00 62.38 83 GLU A CA 1
ATOM 659 C C . GLU A 1 83 ? 1.034 3.484 30.849 1.00 62.38 83 GLU A C 1
ATOM 661 O O . GLU A 1 83 ? -0.069 4.015 30.924 1.00 62.38 83 GLU A O 1
ATOM 666 N N . GLN A 1 84 ? 1.641 3.273 29.676 1.00 61.94 84 GLN A N 1
ATOM 667 C CA . GLN A 1 84 ? 1.077 3.716 28.398 1.00 61.94 84 GLN A CA 1
ATOM 668 C C . GLN A 1 84 ? -0.229 2.987 28.059 1.00 61.94 84 GLN A C 1
ATOM 670 O O . GLN A 1 84 ? -1.183 3.601 27.596 1.00 61.94 84 GLN A O 1
ATOM 675 N N . ILE A 1 85 ? -0.290 1.672 28.285 1.00 62.56 85 ILE A N 1
ATOM 676 C CA . ILE A 1 85 ? -1.481 0.847 28.039 1.00 62.56 85 ILE A CA 1
ATOM 677 C C . ILE A 1 85 ? -2.642 1.313 28.937 1.00 62.56 85 ILE A C 1
ATOM 679 O O . ILE A 1 85 ? -3.755 1.498 28.442 1.00 62.56 85 ILE A O 1
ATOM 683 N N . LYS A 1 86 ? -2.382 1.586 30.224 1.00 57.81 86 LYS A N 1
ATOM 684 C CA . LYS A 1 86 ? -3.412 1.952 31.214 1.00 57.81 86 LYS A CA 1
ATOM 685 C C . LYS A 1 86 ? -4.101 3.296 30.963 1.00 57.81 86 LYS A C 1
ATOM 687 O O . LYS A 1 86 ? -5.281 3.423 31.273 1.00 57.81 86 LYS A O 1
ATOM 692 N N . GLU A 1 87 ? -3.410 4.293 30.418 1.00 53.06 87 GLU A N 1
ATOM 693 C CA . GLU A 1 87 ? -3.983 5.640 30.255 1.00 53.06 87 GLU A CA 1
ATOM 694 C C . GLU A 1 87 ? -4.858 5.805 28.992 1.00 53.06 87 GLU A C 1
ATOM 696 O O . GLU A 1 87 ? -5.564 6.811 28.854 1.00 53.06 87 GLU A O 1
AT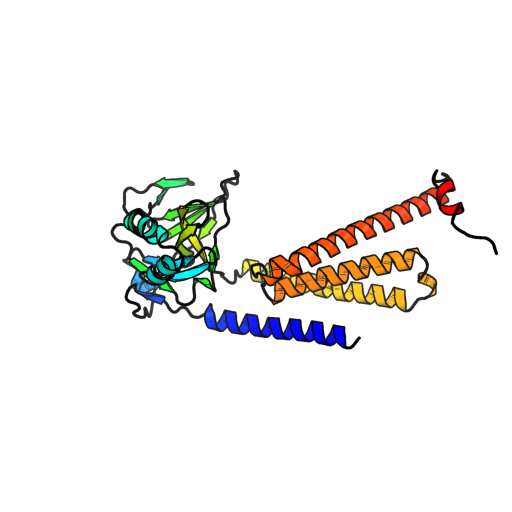OM 701 N N . GLN A 1 88 ? -4.833 4.843 28.058 1.00 51.47 88 GLN A N 1
ATOM 702 C CA . GLN A 1 88 ? -5.228 5.108 26.666 1.00 51.47 88 GLN A CA 1
ATOM 703 C C . GLN A 1 88 ? -6.060 4.023 25.951 1.00 51.47 88 GLN A C 1
ATOM 705 O O . GLN A 1 88 ? -6.581 4.317 24.879 1.00 51.47 88 GLN A O 1
ATOM 710 N N . HIS A 1 89 ? -6.333 2.855 26.552 1.00 58.38 89 HIS A N 1
ATOM 711 C CA . HIS A 1 89 ? -7.276 1.841 26.010 1.00 58.38 89 HIS A CA 1
ATOM 712 C C . HIS A 1 89 ? -8.755 2.238 26.111 1.00 58.38 89 HIS A C 1
ATOM 714 O O . HIS A 1 89 ? -9.640 1.408 26.306 1.00 58.38 89 HIS A O 1
ATOM 720 N N . ASN A 1 90 ? -9.052 3.527 26.009 1.00 62.00 90 ASN A N 1
ATOM 721 C CA . ASN A 1 90 ? -10.417 3.995 26.067 1.00 62.00 90 ASN A CA 1
ATOM 722 C C . ASN A 1 90 ? -10.913 4.240 24.646 1.00 62.00 90 ASN A C 1
ATOM 724 O O . ASN A 1 90 ? -10.945 5.381 24.188 1.00 62.00 90 ASN A O 1
ATOM 728 N N . TYR A 1 91 ? -11.305 3.165 23.955 1.00 67.88 91 TYR A N 1
ATOM 729 C CA . TYR A 1 91 ? -11.977 3.270 22.658 1.00 67.88 91 TYR A CA 1
ATOM 730 C C . TYR A 1 91 ? -13.261 4.127 22.743 1.00 67.88 91 TYR A C 1
ATOM 732 O O . TYR A 1 91 ? -13.686 4.684 21.735 1.00 67.88 91 TYR A O 1
ATOM 740 N N . ASN A 1 92 ? -13.805 4.371 23.946 1.00 62.72 92 ASN A N 1
ATOM 741 C CA . ASN A 1 92 ? -14.908 5.316 24.162 1.00 62.72 92 ASN A CA 1
ATOM 742 C C . ASN A 1 92 ? -14.493 6.785 23.923 1.00 62.72 92 ASN A C 1
ATOM 744 O O . ASN A 1 92 ? -15.349 7.665 23.899 1.00 62.72 92 ASN A O 1
ATOM 748 N N . LYS A 1 93 ? -13.193 7.078 23.748 1.00 68.00 93 LYS A N 1
ATOM 749 C CA . LYS A 1 93 ? -12.674 8.396 23.337 1.00 68.00 93 LYS A CA 1
ATOM 750 C C . LYS A 1 93 ? -12.586 8.568 21.817 1.00 68.00 93 LYS A C 1
ATOM 752 O O . LYS A 1 93 ? -12.155 9.632 21.370 1.00 68.00 93 LYS A O 1
ATOM 757 N N . ILE A 1 94 ? -12.943 7.554 21.023 1.00 76.69 94 ILE A N 1
ATOM 758 C CA . ILE A 1 94 ? -13.015 7.708 19.568 1.00 76.69 94 ILE A CA 1
ATOM 759 C C . ILE A 1 94 ? -14.053 8.788 19.252 1.00 76.69 94 ILE A C 1
ATOM 761 O O . ILE A 1 94 ? -15.198 8.728 19.700 1.00 76.69 94 ILE A O 1
ATOM 765 N N . LYS A 1 95 ? -13.629 9.797 18.491 1.00 82.50 95 LYS A N 1
ATOM 766 C CA . LYS A 1 95 ? -14.506 10.867 18.023 1.00 82.50 95 LYS A CA 1
ATOM 767 C C . LYS A 1 95 ? -15.293 10.386 16.813 1.00 82.50 95 LYS A C 1
ATOM 769 O O . LYS A 1 95 ? -14.703 9.865 15.867 1.00 82.50 95 LYS A O 1
ATOM 774 N N . LEU A 1 96 ? -16.604 10.594 16.853 1.00 85.00 96 LEU A N 1
ATOM 775 C CA . LEU A 1 96 ? -17.499 10.354 15.729 1.00 85.00 96 LEU A CA 1
ATOM 776 C C . LEU A 1 96 ? -17.757 11.656 14.983 1.00 85.00 96 LEU A C 1
ATOM 778 O O . LEU A 1 96 ? -17.706 12.747 15.558 1.00 85.00 96 LEU A O 1
ATOM 782 N N . TYR A 1 97 ? -18.059 11.534 13.700 1.00 87.69 97 TYR A N 1
ATOM 783 C CA . TYR A 1 97 ? -18.284 12.665 12.820 1.00 87.69 97 TYR A CA 1
ATOM 784 C C . TYR A 1 97 ? -19.557 12.484 11.986 1.00 87.69 97 TYR A C 1
ATOM 786 O O . TYR A 1 97 ? -20.014 11.370 11.732 1.00 87.69 97 TYR A O 1
ATOM 794 N N . THR A 1 98 ? -20.139 13.594 11.548 1.00 88.31 98 THR A N 1
ATOM 795 C CA . THR A 1 98 ? -21.268 13.639 10.616 1.00 88.31 98 THR A CA 1
ATOM 796 C C . THR A 1 98 ? -20.904 14.427 9.369 1.00 88.31 98 THR A C 1
ATOM 798 O O . THR A 1 98 ? -19.956 15.220 9.351 1.00 88.31 98 THR A O 1
ATOM 801 N N . LEU A 1 99 ? -21.658 14.181 8.301 1.00 86.25 99 LEU A N 1
ATOM 802 C CA . LEU A 1 99 ? -21.517 14.907 7.048 1.00 86.25 99 LEU A CA 1
ATOM 803 C C . LEU A 1 99 ? -22.306 16.211 7.111 1.00 86.25 99 LEU A C 1
ATOM 805 O O . LEU A 1 99 ? -23.490 16.206 7.439 1.00 86.25 99 LEU A O 1
ATOM 809 N N . ASP A 1 100 ? -21.641 17.312 6.770 1.00 82.12 100 ASP A N 1
ATOM 810 C CA . ASP A 1 100 ? -22.247 18.640 6.664 1.00 82.12 100 ASP A CA 1
ATOM 811 C C . ASP A 1 100 ? -21.892 19.225 5.289 1.00 82.12 100 ASP A C 1
ATOM 813 O O . ASP A 1 100 ? -20.806 19.773 5.068 1.00 82.12 100 ASP A O 1
ATOM 817 N N . GLY A 1 101 ? -22.767 18.991 4.306 1.00 78.19 101 GLY A N 1
ATOM 818 C CA . GLY A 1 101 ? -22.512 19.316 2.900 1.00 78.19 101 GLY A CA 1
ATOM 819 C C . GLY A 1 101 ? -21.289 18.577 2.334 1.00 78.19 101 GLY A C 1
ATOM 820 O O . GLY A 1 101 ? -21.302 17.356 2.212 1.00 78.19 101 GLY A O 1
ATOM 821 N N . ASN A 1 102 ? -20.228 19.326 1.995 1.00 66.44 102 ASN A N 1
ATOM 822 C CA . ASN A 1 102 ? -18.953 18.803 1.465 1.00 66.44 102 ASN A CA 1
ATOM 823 C C . ASN A 1 102 ? -17.862 18.620 2.542 1.00 66.44 102 ASN A C 1
ATOM 825 O O . ASN A 1 102 ? -16.699 18.371 2.209 1.00 66.44 102 ASN A O 1
ATOM 829 N N . GLY A 1 103 ? -18.206 18.824 3.815 1.00 77.31 103 GLY A N 1
ATOM 830 C CA . GLY A 1 103 ? -17.282 18.763 4.942 1.00 77.31 103 GLY A CA 1
ATOM 831 C C . GLY A 1 103 ? -17.644 17.690 5.961 1.00 77.31 103 GLY A C 1
ATOM 832 O O . GLY A 1 103 ? -18.649 16.985 5.848 1.00 77.31 103 GLY A O 1
ATOM 833 N N . VAL A 1 104 ? -16.795 17.596 6.979 1.00 85.62 104 VAL A N 1
ATOM 834 C CA . VAL A 1 104 ? -16.954 16.681 8.105 1.00 85.62 104 VAL A CA 1
ATOM 835 C C . VAL A 1 104 ? -17.023 17.504 9.389 1.00 85.62 104 VAL A C 1
ATOM 837 O O . VAL A 1 104 ? -16.175 18.369 9.615 1.00 85.62 104 VAL A O 1
ATOM 840 N N . LYS A 1 105 ? -18.035 17.252 10.222 1.00 87.81 105 LYS A N 1
ATOM 841 C CA . LYS A 1 105 ? -18.267 17.953 11.491 1.00 87.81 105 LYS A CA 1
ATOM 842 C C . LYS A 1 105 ? -18.248 16.961 12.647 1.00 87.81 105 LYS A C 1
ATOM 844 O O . LYS A 1 105 ? -18.709 15.836 12.499 1.00 87.81 105 LYS A O 1
ATOM 849 N N . GLU A 1 106 ? -17.687 17.357 13.787 1.00 86.19 106 GLU A N 1
ATOM 850 C CA . GLU A 1 106 ? -17.684 16.509 14.986 1.00 86.19 106 GLU A CA 1
ATOM 851 C C . GLU A 1 106 ? -19.128 16.254 15.443 1.00 86.19 106 GLU A C 1
ATOM 853 O O . GLU A 1 106 ? -19.931 17.185 15.561 1.00 86.19 106 GLU A O 1
ATOM 858 N N . SER A 1 107 ? -19.458 14.980 15.646 1.00 82.19 107 SER A N 1
ATOM 859 C CA . SER A 1 107 ? -20.767 14.550 16.117 1.00 82.19 107 SER A CA 1
ATOM 860 C C . SER A 1 107 ? -20.938 14.869 17.602 1.00 82.19 107 SER A C 1
ATOM 862 O O . SER A 1 107 ? -19.985 14.891 18.378 1.00 82.19 107 SER A O 1
ATOM 864 N N . THR A 1 108 ? -22.186 15.073 18.019 1.00 76.19 108 THR A N 1
ATOM 865 C CA . THR A 1 108 ? -22.565 15.148 19.434 1.00 76.19 108 THR A CA 1
ATOM 866 C C . THR A 1 108 ? -22.656 13.773 20.102 1.00 76.19 108 THR A C 1
ATOM 868 O O . THR A 1 108 ? -22.755 13.702 21.326 1.00 76.19 108 THR A O 1
ATOM 871 N N . LYS A 1 109 ? -22.657 12.682 19.325 1.00 73.06 109 LYS A N 1
ATOM 872 C CA . LYS A 1 109 ? -22.672 11.309 19.836 1.00 73.06 109 LYS A CA 1
ATOM 873 C C . LYS A 1 109 ? -21.263 10.892 20.244 1.00 73.06 109 LYS A C 1
ATOM 875 O O . LYS A 1 109 ? -20.299 11.114 19.516 1.00 73.06 109 LYS A O 1
ATOM 880 N N . GLN A 1 110 ? -21.156 10.253 21.404 1.00 68.19 110 GLN A N 1
ATOM 881 C CA . GLN A 1 110 ? -19.920 9.607 21.833 1.00 68.19 110 GLN A CA 1
ATOM 882 C C . GLN A 1 110 ? -19.932 8.128 21.451 1.00 68.19 110 GLN A C 1
ATOM 884 O O . GLN A 1 110 ? -20.985 7.505 21.340 1.00 68.19 110 GLN A O 1
ATOM 889 N N . ALA A 1 111 ? -18.737 7.564 21.307 1.00 64.31 111 ALA A N 1
ATOM 890 C CA . ALA A 1 111 ? -18.464 6.159 21.018 1.00 64.31 111 ALA A CA 1
ATOM 891 C C . ALA A 1 111 ? -18.851 5.180 22.154 1.00 64.31 111 ALA A C 1
ATOM 893 O O . ALA A 1 111 ? -18.272 4.106 22.279 1.00 64.31 111 ALA A O 1
ATOM 894 N N . THR A 1 112 ? -19.795 5.522 23.029 1.00 59.88 112 THR A N 1
ATOM 895 C CA . THR A 1 112 ? -20.130 4.706 24.208 1.00 59.88 112 THR A CA 1
ATOM 896 C C . THR A 1 112 ? -20.846 3.392 23.875 1.00 59.88 112 THR A C 1
ATOM 898 O O . THR A 1 112 ? -20.951 2.539 24.748 1.00 59.88 112 THR A O 1
ATOM 901 N N . GLU A 1 113 ? -21.296 3.206 22.629 1.00 67.25 113 GLU A N 1
ATOM 902 C CA . GLU A 1 113 ? -22.034 2.023 22.150 1.00 67.25 113 GLU A CA 1
ATOM 903 C C . GLU A 1 113 ? -21.375 1.359 20.920 1.00 67.25 113 GLU A C 1
ATOM 905 O O . GLU A 1 113 ? -22.060 0.763 20.090 1.00 67.25 113 GLU A O 1
ATOM 910 N N . ILE A 1 114 ? -20.049 1.479 20.754 1.00 76.38 114 ILE A N 1
ATOM 911 C CA . ILE A 1 114 ? -19.356 0.779 19.659 1.00 76.38 114 ILE A CA 1
ATOM 912 C C . ILE A 1 114 ? -19.300 -0.722 19.955 1.00 76.38 114 ILE A C 1
ATOM 914 O O . ILE A 1 114 ? -18.723 -1.143 20.960 1.00 76.38 114 ILE A O 1
ATOM 918 N N . GLU A 1 115 ? -19.813 -1.535 19.033 1.00 85.06 115 GLU A N 1
ATOM 919 C CA . GLU A 1 115 ? -19.531 -2.966 19.017 1.00 85.06 115 GLU A CA 1
ATOM 920 C C . GLU A 1 115 ? -18.258 -3.242 18.219 1.00 85.06 115 GLU A C 1
ATOM 922 O O . GLU A 1 115 ? -18.186 -3.035 17.007 1.00 85.06 115 GLU A O 1
ATOM 927 N N . PHE A 1 116 ? -17.229 -3.718 18.915 1.00 85.50 116 PHE A N 1
ATOM 928 C CA . PHE A 1 116 ? -15.997 -4.140 18.268 1.00 85.50 116 PHE A CA 1
ATOM 929 C C . PHE A 1 116 ? -16.128 -5.564 17.749 1.00 85.50 116 PHE A C 1
ATOM 931 O O . PHE A 1 116 ? -16.446 -6.491 18.494 1.00 85.50 116 PHE A O 1
ATOM 938 N N . ILE A 1 117 ? -15.821 -5.723 16.470 1.00 88.94 117 ILE A N 1
ATOM 939 C CA . ILE A 1 117 ? -15.695 -7.019 15.811 1.00 88.94 117 ILE A CA 1
ATOM 940 C C . ILE A 1 117 ? -14.265 -7.186 15.315 1.00 88.94 117 ILE A C 1
ATOM 942 O O . ILE A 1 117 ? -13.528 -6.212 15.154 1.00 88.94 117 ILE A O 1
ATOM 946 N N . VAL A 1 118 ? -13.857 -8.422 15.077 1.00 87.88 118 VAL A N 1
ATOM 947 C CA . VAL A 1 118 ? -12.511 -8.763 14.619 1.00 87.88 118 VAL A CA 1
ATOM 948 C C . VAL A 1 118 ? -12.641 -9.635 13.385 1.00 87.88 118 VAL A C 1
ATOM 950 O O . VAL A 1 118 ? -13.507 -10.504 13.320 1.00 87.88 118 VAL A O 1
ATOM 953 N N . ARG A 1 119 ? -11.762 -9.430 12.411 1.00 85.62 119 ARG A N 1
ATOM 954 C CA . ARG A 1 119 ? -11.609 -10.337 11.276 1.00 85.62 119 ARG A CA 1
ATOM 955 C C . ARG A 1 119 ? -10.298 -11.090 11.428 1.00 85.62 119 ARG A C 1
ATOM 957 O O . ARG A 1 119 ? -9.263 -10.486 11.721 1.00 85.62 119 ARG A O 1
ATOM 964 N N . GLN A 1 120 ? -10.331 -12.411 11.275 1.00 80.31 120 GLN A N 1
ATOM 965 C CA . GLN A 1 120 ? -9.101 -13.195 11.375 1.00 80.31 120 GLN A CA 1
ATOM 966 C C . GLN A 1 120 ? -8.103 -12.809 10.279 1.00 80.31 120 GLN A C 1
ATOM 968 O O . GLN A 1 120 ? -8.488 -12.417 9.182 1.00 80.31 120 GLN A O 1
ATOM 973 N N . ASN A 1 121 ? -6.812 -12.875 10.617 1.00 73.19 121 ASN A N 1
ATOM 974 C CA . ASN A 1 121 ? -5.680 -12.530 9.747 1.00 73.19 121 ASN A CA 1
ATOM 975 C C . ASN A 1 121 ? -5.699 -11.110 9.156 1.00 73.19 121 ASN A C 1
ATOM 977 O O . ASN A 1 121 ? -4.870 -10.794 8.305 1.00 73.19 121 ASN A O 1
ATOM 981 N N . TYR A 1 122 ? -6.552 -10.207 9.656 1.00 74.44 122 TYR A N 1
ATOM 982 C CA . TYR A 1 122 ? -6.717 -8.876 9.072 1.00 74.44 122 TYR A CA 1
ATOM 983 C C . TYR A 1 122 ? -5.410 -8.084 8.987 1.00 74.44 122 TYR A C 1
ATOM 985 O O . TYR A 1 122 ? -5.198 -7.355 8.025 1.00 74.44 122 TYR A O 1
ATOM 993 N N . THR A 1 123 ? -4.491 -8.227 9.948 1.00 71.69 123 THR A N 1
ATOM 994 C CA . THR A 1 123 ? -3.198 -7.524 9.898 1.00 71.69 123 THR A CA 1
ATOM 995 C C . THR A 1 123 ? -2.282 -7.964 8.758 1.00 71.69 123 THR A C 1
ATOM 997 O O . THR A 1 123 ? -1.447 -7.169 8.333 1.00 71.69 123 THR A O 1
ATOM 1000 N N . GLN A 1 124 ? -2.441 -9.186 8.248 1.00 72.69 124 GLN A N 1
ATOM 1001 C CA . GLN A 1 124 ? -1.722 -9.682 7.068 1.00 72.69 124 GLN A CA 1
ATOM 1002 C C . GLN A 1 124 ? -2.347 -9.151 5.773 1.00 72.69 124 GLN A C 1
ATOM 1004 O O . GLN A 1 124 ? -1.653 -8.971 4.781 1.00 72.69 124 GLN A O 1
ATOM 1009 N N . CYS A 1 125 ? -3.644 -8.855 5.825 1.00 71.44 125 CYS A N 1
ATOM 1010 C CA . CYS A 1 125 ? -4.475 -8.444 4.699 1.00 71.44 125 CYS A CA 1
ATOM 1011 C C . CYS A 1 125 ? -4.773 -6.942 4.698 1.00 71.44 125 CYS A C 1
ATOM 1013 O O . CYS A 1 125 ? -5.681 -6.494 4.013 1.00 71.44 125 CYS A O 1
ATOM 1015 N N . SER A 1 126 ? -4.084 -6.150 5.518 1.00 73.62 126 SER A N 1
ATOM 1016 C CA . SER A 1 126 ? -4.304 -4.709 5.630 1.00 73.62 126 SER A CA 1
ATOM 1017 C C . SER A 1 126 ? -2.992 -3.963 5.745 1.00 73.62 126 SER A C 1
ATOM 1019 O O . SER A 1 126 ? -1.993 -4.500 6.228 1.00 73.62 126 SER A O 1
ATOM 1021 N N . HIS A 1 127 ? -3.010 -2.702 5.336 1.00 74.19 127 HIS A N 1
ATOM 1022 C CA . HIS A 1 127 ? -1.857 -1.819 5.406 1.00 74.19 127 HIS A CA 1
ATOM 1023 C C . HIS A 1 127 ? -2.216 -0.517 6.115 1.00 74.19 127 HIS A C 1
ATOM 1025 O O . HIS A 1 127 ? -3.366 -0.081 6.106 1.00 74.19 127 HIS A O 1
ATOM 1031 N N . ASP A 1 128 ? -1.225 0.098 6.756 1.00 74.81 128 ASP A N 1
ATOM 1032 C CA . ASP A 1 128 ? -1.410 1.394 7.400 1.00 74.81 128 ASP A CA 1
ATOM 1033 C C . ASP A 1 128 ? -1.796 2.460 6.372 1.00 74.81 128 ASP A C 1
ATOM 1035 O O . ASP A 1 128 ? -1.150 2.600 5.329 1.00 74.81 128 ASP A O 1
ATOM 1039 N N . MET A 1 129 ? -2.798 3.270 6.711 1.00 70.19 129 MET A N 1
ATOM 1040 C CA . MET A 1 129 ? -3.104 4.462 5.932 1.00 70.19 129 MET A CA 1
ATOM 1041 C C . MET A 1 129 ? -1.923 5.449 6.025 1.00 70.19 129 MET A C 1
ATOM 1043 O O . MET A 1 129 ? -1.352 5.648 7.100 1.00 70.19 129 MET A O 1
ATOM 1047 N N . SER A 1 130 ? -1.518 6.038 4.893 1.00 64.88 130 SER A N 1
ATOM 1048 C CA . SER A 1 130 ? -0.290 6.845 4.786 1.00 64.88 130 SER A CA 1
ATOM 1049 C C . SER A 1 130 ? -0.187 7.947 5.849 1.00 64.88 130 SER A C 1
ATOM 1051 O O . SER A 1 130 ? -1.164 8.616 6.189 1.00 64.88 130 SER A O 1
ATOM 1053 N N . ALA A 1 131 ? 1.041 8.209 6.311 1.00 63.56 131 ALA A N 1
ATOM 1054 C CA . ALA A 1 131 ? 1.336 9.347 7.174 1.00 63.56 131 ALA A CA 1
ATOM 1055 C C . ALA A 1 131 ? 0.902 10.666 6.504 1.00 63.56 131 ALA A C 1
ATOM 1057 O O . ALA A 1 131 ? 1.117 10.858 5.305 1.00 63.56 131 ALA A O 1
ATOM 1058 N N . GLY A 1 132 ? 0.305 11.575 7.284 1.00 65.81 132 GLY A N 1
ATOM 1059 C CA . GLY A 1 132 ? -0.210 12.853 6.776 1.00 65.81 132 GLY A CA 1
ATOM 1060 C C . GLY A 1 132 ? -1.632 12.787 6.211 1.00 65.81 132 GLY A C 1
ATOM 1061 O O . GLY A 1 132 ? -1.981 13.606 5.363 1.00 65.81 132 GLY A O 1
ATOM 1062 N N . ILE A 1 133 ? -2.442 11.822 6.654 1.00 74.25 133 ILE A N 1
ATOM 1063 C CA . ILE A 1 133 ? -3.873 11.748 6.353 1.00 74.25 133 ILE A CA 1
ATOM 1064 C C . ILE A 1 133 ? -4.661 11.901 7.656 1.00 74.25 133 ILE A C 1
ATOM 1066 O O . ILE A 1 133 ? -4.419 11.184 8.627 1.00 74.25 133 ILE A O 1
ATOM 1070 N N . ASN A 1 134 ? -5.617 12.826 7.662 1.00 82.06 134 ASN A N 1
ATOM 1071 C CA . ASN A 1 134 ? -6.615 12.938 8.718 1.00 82.06 134 ASN A CA 1
ATOM 1072 C C . ASN A 1 134 ? -7.787 12.022 8.385 1.00 82.06 134 ASN A C 1
ATOM 1074 O O . ASN A 1 134 ? -8.268 12.012 7.251 1.00 82.06 134 ASN A O 1
ATOM 1078 N N . PHE A 1 135 ? -8.250 11.270 9.374 1.00 84.38 135 PHE A N 1
ATOM 1079 C CA . PHE A 1 135 ? -9.329 10.310 9.214 1.00 84.38 135 PHE A CA 1
ATOM 1080 C C . PHE A 1 135 ? -10.476 10.621 10.172 1.00 84.38 135 PHE A C 1
ATOM 1082 O O . PHE A 1 135 ? -10.265 11.085 11.294 1.00 84.38 135 PHE A O 1
ATOM 1089 N N . TYR A 1 136 ? -11.692 10.368 9.706 1.00 86.88 136 TYR A N 1
ATOM 1090 C CA . TYR A 1 136 ? -12.929 10.760 10.362 1.00 86.88 136 TYR A CA 1
ATOM 1091 C C . TYR A 1 136 ? -13.926 9.608 10.280 1.00 86.88 136 TYR A C 1
ATOM 1093 O O . TYR A 1 136 ? -14.458 9.316 9.207 1.00 86.88 136 TYR A O 1
ATOM 1101 N N . ILE A 1 137 ? -14.151 8.933 11.407 1.00 87.12 137 ILE A N 1
ATOM 1102 C CA . ILE A 1 137 ? -15.125 7.841 11.500 1.00 87.12 137 ILE A CA 1
ATOM 1103 C C . ILE A 1 137 ? -16.519 8.461 11.576 1.00 87.12 137 ILE A C 1
ATOM 1105 O O . ILE A 1 137 ? -16.798 9.267 12.468 1.00 87.12 137 ILE A O 1
ATOM 1109 N N . LEU A 1 138 ? -17.381 8.109 10.630 1.00 87.44 138 LEU A N 1
ATOM 1110 C CA . LEU A 1 138 ? -18.739 8.622 10.554 1.00 87.44 138 LEU A CA 1
ATOM 1111 C C . LEU A 1 138 ? -19.686 7.849 11.480 1.00 87.44 138 LEU A C 1
ATOM 1113 O O . LEU A 1 138 ? -19.411 6.717 11.870 1.00 87.44 138 LEU A O 1
ATOM 1117 N N . GLU A 1 139 ? -20.826 8.453 11.819 1.00 83.62 139 GLU A N 1
ATOM 1118 C CA . GLU A 1 139 ? -21.879 7.821 12.637 1.00 83.62 139 GLU A CA 1
ATOM 1119 C C . GLU A 1 139 ? -22.503 6.565 12.023 1.00 83.62 139 GLU A C 1
ATOM 1121 O O . GLU A 1 139 ? -23.154 5.795 12.726 1.00 83.62 139 GLU A O 1
ATOM 1126 N N . ASP A 1 140 ? -22.328 6.343 10.725 1.00 81.12 140 ASP A N 1
ATOM 1127 C CA . ASP A 1 140 ? -22.737 5.098 10.093 1.00 81.12 140 ASP A CA 1
ATOM 1128 C C . ASP A 1 140 ? -21.653 4.011 10.201 1.00 81.12 140 ASP A C 1
ATOM 1130 O O . ASP A 1 140 ? -21.965 2.846 9.985 1.00 81.12 140 ASP A O 1
ATOM 1134 N N . GLY A 1 141 ? -20.417 4.342 10.578 1.00 79.94 141 GLY A N 1
ATOM 1135 C CA . GLY A 1 141 ? -19.287 3.414 10.650 1.00 79.94 141 GLY A CA 1
ATOM 1136 C C . GLY A 1 141 ? -18.502 3.314 9.342 1.00 79.94 141 GLY A C 1
ATOM 1137 O O . GLY A 1 141 ? -17.710 2.392 9.176 1.00 79.94 141 GLY A O 1
ATOM 1138 N N . SER A 1 142 ? -18.745 4.215 8.388 1.00 86.00 142 SER A N 1
ATOM 1139 C CA . SER A 1 142 ? -17.843 4.444 7.259 1.00 86.00 142 SER A CA 1
ATOM 1140 C C . SER A 1 142 ? -16.752 5.448 7.646 1.00 86.00 142 SER A C 1
ATOM 1142 O O . SER A 1 142 ? -16.844 6.136 8.668 1.00 86.00 142 SER A O 1
ATOM 1144 N N . LEU A 1 143 ? -15.688 5.524 6.852 1.00 86.94 143 LEU A N 1
ATOM 1145 C CA . LEU A 1 143 ? -14.537 6.375 7.132 1.00 86.94 143 LEU A CA 1
ATOM 1146 C C . LEU A 1 143 ? -14.327 7.372 5.998 1.00 86.94 143 LEU A C 1
ATOM 1148 O O . LEU A 1 143 ? -14.203 6.988 4.838 1.00 86.94 143 LEU A O 1
ATOM 1152 N N . LYS A 1 144 ? -14.198 8.653 6.352 1.00 87.19 144 LYS A N 1
ATOM 1153 C CA . LYS A 1 144 ? -13.654 9.668 5.447 1.00 87.19 144 LYS A CA 1
ATOM 1154 C C . LYS A 1 144 ? -12.207 9.957 5.780 1.00 87.19 144 LYS A C 1
ATOM 1156 O O . LYS A 1 144 ? -11.859 10.162 6.940 1.00 87.19 144 LYS A O 1
ATOM 1161 N N . ALA A 1 145 ? -11.376 10.039 4.755 1.00 84.56 145 ALA A N 1
ATOM 1162 C CA . ALA A 1 145 ? -9.972 10.376 4.881 1.00 84.56 145 ALA A CA 1
ATOM 1163 C C . ALA A 1 145 ? -9.614 11.557 3.972 1.00 84.56 145 ALA A C 1
ATOM 1165 O O . ALA A 1 145 ? -10.084 11.656 2.839 1.00 84.56 145 ALA A O 1
ATOM 1166 N N . GLN A 1 146 ? -8.779 12.467 4.472 1.00 83.06 146 GLN A N 1
ATOM 1167 C CA . GLN A 1 146 ? -8.292 13.619 3.720 1.00 83.06 146 GLN A CA 1
ATOM 1168 C C . GLN A 1 146 ? -6.805 13.832 3.968 1.00 83.06 146 GLN A C 1
ATOM 1170 O O . GLN A 1 146 ? -6.331 13.832 5.105 1.00 83.06 146 GLN A O 1
ATOM 1175 N N . ARG A 1 147 ? -6.065 14.045 2.883 1.00 76.69 147 ARG A N 1
ATOM 1176 C CA . ARG A 1 147 ? -4.631 14.317 2.932 1.00 76.69 147 ARG A CA 1
ATOM 1177 C C . ARG A 1 147 ? -4.369 15.732 3.455 1.00 76.69 147 ARG A C 1
ATOM 1179 O O . ARG A 1 147 ? -5.034 16.682 3.047 1.00 76.69 147 ARG A O 1
ATOM 1186 N N . THR A 1 148 ? -3.397 15.875 4.351 1.00 70.44 148 THR A N 1
ATOM 1187 C CA . THR A 1 148 ? -3.080 17.149 5.021 1.00 70.44 148 THR A CA 1
ATOM 1188 C C . THR A 1 148 ? -2.433 18.172 4.072 1.00 70.44 148 THR A C 1
ATOM 1190 O O . THR A 1 148 ? -2.487 19.374 4.323 1.00 70.44 148 THR A O 1
ATOM 1193 N N . ASP A 1 149 ? -1.851 17.730 2.954 1.00 64.69 149 ASP A N 1
ATOM 1194 C CA . ASP A 1 149 ? -1.175 18.556 1.946 1.00 64.69 149 ASP A CA 1
ATOM 1195 C C . ASP A 1 149 ? -2.141 19.093 0.870 1.00 64.69 149 ASP A C 1
ATOM 1197 O O . ASP A 1 149 ? -2.028 18.786 -0.311 1.00 64.69 149 ASP A O 1
ATOM 1201 N N . ALA A 1 150 ? -3.091 19.940 1.281 1.00 53.62 150 ALA A N 1
ATOM 1202 C CA . ALA A 1 150 ? -3.909 20.824 0.430 1.00 53.62 150 ALA A CA 1
ATOM 1203 C C . ALA A 1 150 ? -4.765 20.186 -0.695 1.00 53.62 150 ALA A C 1
ATOM 1205 O O . ALA A 1 150 ? -5.548 20.896 -1.335 1.00 53.62 150 ALA A O 1
ATOM 1206 N N . SER A 1 151 ? -4.694 18.873 -0.932 1.00 59.19 151 SER A N 1
ATOM 1207 C CA . SER A 1 151 ? -5.615 18.187 -1.835 1.00 59.19 151 SER A CA 1
ATOM 1208 C C . SER A 1 151 ? -7.003 18.152 -1.187 1.00 59.19 151 SER A C 1
ATOM 1210 O O . SER A 1 151 ? -7.186 17.551 -0.132 1.00 59.19 151 SER A O 1
ATOM 1212 N N . LYS A 1 152 ? -8.005 18.775 -1.816 1.00 61.91 152 LYS A N 1
ATOM 1213 C CA . LYS A 1 152 ? -9.408 18.705 -1.357 1.00 61.91 152 LYS A CA 1
ATOM 1214 C C . LYS A 1 152 ? -10.068 17.343 -1.630 1.00 61.91 152 LYS A C 1
ATOM 1216 O O . LYS A 1 152 ? -11.274 17.214 -1.447 1.00 61.91 152 LYS A O 1
ATOM 1221 N N . ALA A 1 153 ? -9.309 16.355 -2.105 1.00 73.44 153 ALA A N 1
ATOM 1222 C CA . ALA A 1 153 ? -9.832 15.036 -2.415 1.00 73.44 153 ALA A CA 1
ATOM 1223 C C . ALA A 1 153 ? -10.126 14.279 -1.114 1.00 73.44 153 ALA A C 1
ATOM 1225 O O . ALA A 1 153 ? -9.232 14.058 -0.295 1.00 73.44 153 ALA A O 1
ATOM 1226 N N . TRP A 1 154 ? -11.395 13.923 -0.937 1.00 79.19 154 TRP A N 1
ATOM 1227 C CA . TRP A 1 154 ? -11.845 13.015 0.106 1.00 79.19 154 TRP A CA 1
ATOM 1228 C C . TRP A 1 154 ? -11.754 11.584 -0.413 1.00 79.19 154 TRP A C 1
ATOM 1230 O O . TRP A 1 154 ? -12.129 11.319 -1.554 1.00 79.19 154 TRP A O 1
ATOM 1240 N N . TYR A 1 155 ? -11.265 10.685 0.430 1.00 80.00 155 TYR A N 1
ATOM 1241 C CA . TYR A 1 155 ? -11.328 9.247 0.215 1.00 80.00 155 TYR A CA 1
ATOM 1242 C C . TYR A 1 155 ? -12.435 8.693 1.103 1.00 80.00 155 TYR A C 1
ATOM 1244 O O . TYR A 1 155 ? -12.461 8.974 2.304 1.00 80.00 155 TYR A O 1
ATOM 1252 N N . ASP A 1 156 ? -13.348 7.945 0.497 1.00 81.69 156 ASP A N 1
ATOM 1253 C CA . ASP A 1 156 ? -14.475 7.313 1.171 1.00 81.69 156 ASP A CA 1
ATOM 1254 C C . ASP A 1 156 ? -14.188 5.817 1.293 1.00 81.69 156 ASP A C 1
ATOM 1256 O O . ASP A 1 156 ? -14.083 5.123 0.283 1.00 81.69 156 ASP A O 1
ATOM 1260 N N . LEU A 1 157 ? -14.052 5.329 2.524 1.00 83.31 157 LEU A N 1
ATOM 1261 C CA . LEU A 1 157 ? -13.907 3.908 2.813 1.00 83.31 157 LEU A CA 1
ATOM 1262 C C . LEU A 1 157 ? -15.224 3.386 3.412 1.00 83.31 157 LEU A C 1
ATOM 1264 O O . LEU A 1 157 ? -15.663 3.874 4.463 1.00 83.31 157 LEU A O 1
ATOM 1268 N N . PRO A 1 158 ? -15.862 2.392 2.772 1.00 83.25 158 PRO A N 1
ATOM 1269 C CA . PRO A 1 158 ? -17.033 1.708 3.300 1.00 83.25 158 PRO A CA 1
ATOM 1270 C C . PRO A 1 158 ? -16.806 1.094 4.684 1.00 83.25 158 PRO A C 1
ATOM 1272 O O . PRO A 1 158 ? -15.679 0.829 5.114 1.00 83.25 158 PRO A O 1
ATOM 1275 N N . LYS A 1 159 ? -17.918 0.795 5.362 1.00 84.62 159 LYS A N 1
ATOM 1276 C CA . LYS A 1 159 ? -17.904 0.009 6.601 1.00 84.62 159 LYS A CA 1
ATOM 1277 C C . LYS A 1 159 ? -17.177 -1.316 6.362 1.00 84.62 159 LYS A C 1
ATOM 1279 O O . LYS A 1 159 ? -17.267 -1.879 5.274 1.00 84.62 159 LYS A O 1
ATOM 1284 N N . LEU A 1 160 ? -16.497 -1.829 7.387 1.00 81.56 160 LEU A N 1
ATOM 1285 C CA . LEU A 1 160 ? -15.801 -3.129 7.373 1.00 81.56 160 LEU A CA 1
ATOM 1286 C C . LEU A 1 160 ? -14.592 -3.247 6.421 1.00 81.56 160 LEU A C 1
ATOM 1288 O O . LEU A 1 160 ? -13.911 -4.270 6.461 1.00 81.56 160 LEU A O 1
ATOM 1292 N N . GLN A 1 161 ? -14.287 -2.223 5.614 1.00 82.38 161 GLN A N 1
ATOM 1293 C CA . GLN A 1 161 ? -13.094 -2.181 4.749 1.00 82.38 161 GLN A CA 1
ATOM 1294 C C . GLN A 1 161 ? -11.884 -1.514 5.413 1.00 82.38 161 GLN A C 1
ATOM 1296 O O . GLN A 1 161 ? -10.816 -1.383 4.818 1.00 82.38 161 GLN A O 1
ATOM 1301 N N . TYR A 1 162 ? -12.029 -1.106 6.667 1.00 86.31 162 TYR A N 1
ATOM 1302 C CA . TYR A 1 162 ? -10.943 -0.603 7.485 1.00 86.31 162 TYR A CA 1
ATOM 1303 C C . TYR A 1 162 ? -11.017 -1.229 8.874 1.00 86.31 162 TYR A C 1
ATOM 1305 O O . TYR A 1 162 ? -12.098 -1.580 9.347 1.00 86.31 162 TYR A O 1
ATOM 1313 N N . CYS A 1 163 ? -9.875 -1.318 9.549 1.00 86.62 163 CYS A N 1
ATOM 1314 C CA . CYS A 1 163 ? -9.803 -1.642 10.966 1.00 86.62 163 CYS A CA 1
ATOM 1315 C C . CYS A 1 163 ? -9.086 -0.541 11.741 1.00 86.62 163 CYS A C 1
ATOM 1317 O O . CYS A 1 163 ? -8.288 0.220 11.185 1.00 86.62 163 CYS A O 1
ATOM 1319 N N . VAL A 1 164 ? -9.367 -0.478 13.038 1.00 86.19 164 VAL A N 1
ATOM 1320 C CA . VAL A 1 164 ? -8.784 0.494 13.961 1.00 86.19 164 VAL A CA 1
ATOM 1321 C C . VAL A 1 164 ? -7.946 -0.232 15.004 1.00 86.19 164 VAL A C 1
ATOM 1323 O O . VAL A 1 164 ? -8.353 -1.277 15.516 1.00 86.19 164 VAL A O 1
ATOM 1326 N N . GLU A 1 165 ? -6.772 0.303 15.329 1.00 84.06 165 GLU A N 1
ATOM 1327 C CA . GLU A 1 165 ? -5.990 -0.197 16.459 1.00 84.06 165 GLU A CA 1
ATOM 1328 C C . GLU A 1 165 ? -5.036 0.855 17.021 1.00 84.06 165 GLU A C 1
ATOM 1330 O O . GLU A 1 165 ? -4.505 1.692 16.289 1.00 84.06 165 GLU A O 1
ATOM 1335 N N . TYR A 1 166 ? -4.763 0.801 18.323 1.00 77.38 166 TYR A N 1
ATOM 1336 C CA . TYR A 1 166 ? -3.718 1.625 18.918 1.00 77.38 166 TYR A CA 1
ATOM 1337 C C . TYR A 1 166 ? -2.335 1.031 18.629 1.00 77.38 166 TYR A C 1
ATOM 1339 O O . TYR A 1 166 ? -2.004 -0.083 19.040 1.00 77.38 166 TYR A O 1
ATOM 1347 N N . ARG A 1 167 ? -1.494 1.808 17.938 1.00 74.94 167 ARG A N 1
ATOM 1348 C CA . ARG A 1 167 ? -0.091 1.465 17.676 1.00 74.94 167 ARG A CA 1
ATOM 1349 C C . ARG A 1 167 ? 0.817 2.142 18.698 1.00 74.94 167 ARG A C 1
ATOM 1351 O O . ARG A 1 167 ? 0.745 3.355 18.904 1.00 74.94 167 ARG A O 1
ATOM 1358 N N . ILE A 1 168 ? 1.708 1.364 19.314 1.00 69.56 168 ILE A N 1
ATOM 1359 C CA . ILE A 1 168 ? 2.665 1.866 20.311 1.00 69.56 168 ILE A CA 1
ATOM 1360 C C . ILE A 1 168 ? 3.997 2.204 19.643 1.00 69.56 168 ILE A C 1
ATOM 1362 O O . ILE A 1 168 ? 4.765 1.300 19.312 1.00 69.56 168 ILE A O 1
ATOM 1366 N N . PHE A 1 169 ? 4.343 3.491 19.544 1.00 66.38 169 PHE A N 1
ATOM 1367 C CA . PHE A 1 169 ? 5.630 3.924 18.993 1.00 66.38 169 PHE A CA 1
ATOM 1368 C C . PHE A 1 169 ? 6.745 3.951 20.049 1.00 66.38 169 PHE A C 1
ATOM 1370 O O . PHE A 1 169 ? 6.706 4.712 21.018 1.00 66.38 169 PHE A O 1
ATOM 1377 N N . TYR A 1 170 ? 7.797 3.152 19.827 1.00 60.19 170 TYR A N 1
ATOM 1378 C CA . TYR A 1 170 ? 8.885 2.932 20.791 1.00 60.19 170 TYR A CA 1
ATOM 1379 C C . TYR A 1 170 ? 9.717 4.187 21.085 1.00 60.19 170 TYR A C 1
ATOM 1381 O O . TYR A 1 170 ? 10.214 4.342 22.199 1.00 60.19 170 TYR A O 1
ATOM 1389 N N . LYS A 1 171 ? 9.885 5.076 20.096 1.00 58.34 171 LYS A N 1
ATOM 1390 C CA . LYS A 1 171 ? 10.779 6.241 20.204 1.00 58.34 171 LYS A CA 1
ATOM 1391 C C . LYS A 1 171 ? 10.131 7.442 20.892 1.00 58.34 171 LYS A C 1
ATOM 1393 O O . LYS A 1 171 ? 10.757 8.043 21.756 1.00 58.34 171 LYS A O 1
ATOM 1398 N N . ASN A 1 172 ? 8.880 7.750 20.552 1.00 55.62 172 ASN A N 1
ATOM 1399 C CA . ASN A 1 172 ? 8.216 8.979 21.003 1.00 55.62 172 ASN A CA 1
ATOM 1400 C C . ASN A 1 172 ? 7.256 8.763 22.176 1.00 55.62 172 ASN A C 1
ATOM 1402 O O . ASN A 1 172 ? 6.660 9.721 22.651 1.00 55.62 172 ASN A O 1
ATOM 1406 N N . ARG A 1 173 ? 7.116 7.520 22.660 1.00 55.12 173 ARG A N 1
ATOM 1407 C CA . ARG A 1 173 ? 6.185 7.154 23.737 1.00 55.12 173 ARG A CA 1
ATOM 1408 C C . ARG A 1 173 ? 4.725 7.550 23.466 1.00 55.12 173 ARG A C 1
ATOM 1410 O O . ARG A 1 173 ? 3.956 7.723 24.405 1.00 55.12 173 ARG A O 1
ATOM 1417 N N . THR A 1 174 ? 4.340 7.656 22.201 1.00 55.12 174 THR A N 1
ATOM 1418 C CA . THR A 1 174 ? 2.986 8.016 21.781 1.00 55.12 174 THR A CA 1
ATOM 1419 C C . THR A 1 174 ? 2.227 6.773 21.341 1.00 55.12 174 THR A C 1
ATOM 1421 O O . THR A 1 174 ? 2.743 5.975 20.552 1.00 55.12 174 THR A O 1
ATOM 1424 N N . GLN A 1 175 ? 0.998 6.625 21.828 1.00 60.22 175 GLN A N 1
ATOM 1425 C CA . GLN A 1 175 ? 0.015 5.758 21.193 1.00 60.22 175 GLN A CA 1
ATOM 1426 C C . GLN A 1 175 ? -0.769 6.582 20.189 1.00 60.22 175 GLN A C 1
ATOM 1428 O O . GLN A 1 175 ? -1.166 7.713 20.475 1.00 60.22 175 GLN A O 1
ATOM 1433 N N . ILE A 1 176 ? -0.952 6.027 19.000 1.00 66.19 176 ILE A N 1
ATOM 1434 C CA . ILE A 1 176 ? -1.712 6.667 17.934 1.00 66.19 176 ILE A CA 1
ATOM 1435 C C . ILE A 1 176 ? -2.763 5.660 17.496 1.00 66.19 176 ILE A C 1
ATOM 1437 O O . ILE A 1 176 ? -2.440 4.490 17.282 1.00 66.19 176 ILE A O 1
ATOM 1441 N N . LEU A 1 177 ? -4.014 6.109 17.407 1.00 73.38 177 LEU A N 1
ATOM 1442 C CA . LEU A 1 177 ? -5.058 5.335 16.754 1.00 73.38 177 LEU A CA 1
ATOM 1443 C C . LEU A 1 177 ? -4.679 5.252 15.277 1.00 73.38 177 LEU A C 1
ATOM 1445 O O . LEU A 1 177 ? -4.654 6.270 14.588 1.00 73.38 177 LEU A O 1
ATOM 1449 N N . THR A 1 178 ? -4.304 4.064 14.825 1.00 75.25 178 THR A N 1
ATOM 1450 C CA . THR A 1 178 ? -3.979 3.810 13.430 1.00 75.25 178 THR A CA 1
ATOM 1451 C C . THR A 1 178 ? -5.184 3.186 12.754 1.00 75.25 178 THR A C 1
ATOM 1453 O O . THR A 1 178 ? -5.873 2.344 13.334 1.00 75.25 178 THR A O 1
ATOM 1456 N N . MET A 1 179 ? -5.409 3.601 11.517 1.00 80.44 179 MET A N 1
ATOM 1457 C CA . MET A 1 179 ? -6.393 3.002 10.632 1.00 80.44 179 MET A CA 1
ATOM 1458 C C . MET A 1 179 ? -5.632 2.160 9.622 1.00 80.44 179 MET A C 1
ATOM 1460 O O . MET A 1 179 ? -4.645 2.634 9.047 1.00 80.44 179 MET A O 1
ATOM 1464 N N . ARG A 1 180 ? -6.071 0.920 9.418 1.00 80.50 180 ARG A N 1
ATOM 1465 C CA . ARG A 1 180 ? -5.552 0.087 8.336 1.00 80.50 180 ARG A CA 1
ATOM 1466 C C . ARG A 1 180 ? -6.666 -0.214 7.362 1.00 80.50 180 ARG A C 1
ATOM 1468 O O . ARG A 1 180 ? -7.729 -0.690 7.758 1.00 80.50 180 ARG A O 1
ATOM 1475 N N . GLU A 1 181 ? -6.408 0.079 6.104 1.00 78.69 181 GLU A N 1
ATOM 1476 C CA . GLU A 1 181 ? -7.306 -0.249 5.009 1.00 78.69 181 GLU A CA 1
ATOM 1477 C C . GLU A 1 181 ? -7.082 -1.711 4.625 1.00 78.69 181 GLU A C 1
ATOM 1479 O O . GLU A 1 181 ? -5.938 -2.186 4.592 1.00 78.69 181 GLU A O 1
ATOM 1484 N N . LEU A 1 182 ? -8.174 -2.446 4.396 1.00 74.38 182 LEU A N 1
ATOM 1485 C CA . LEU A 1 182 ? -8.090 -3.785 3.831 1.00 74.38 182 LEU A CA 1
ATOM 1486 C C . LEU A 1 182 ? -7.404 -3.670 2.469 1.00 74.38 182 LEU A C 1
ATOM 1488 O O . LEU A 1 182 ? -7.745 -2.802 1.669 1.00 74.38 182 LEU A O 1
ATOM 1492 N N . MET A 1 183 ? -6.459 -4.562 2.194 1.00 65.38 183 MET A N 1
ATOM 1493 C CA . MET A 1 183 ? -6.018 -4.823 0.834 1.00 65.38 183 MET A CA 1
ATOM 1494 C C . MET A 1 183 ? -7.231 -5.393 0.100 1.00 65.38 183 MET A C 1
ATOM 1496 O O . MET A 1 183 ? -7.507 -6.585 0.125 1.00 65.38 183 MET A O 1
ATOM 1500 N N . THR A 1 184 ? -8.053 -4.510 -0.444 1.00 57.47 184 THR A N 1
ATOM 1501 C CA . THR A 1 184 ? -9.012 -4.903 -1.454 1.00 57.47 184 THR A CA 1
ATOM 1502 C C . THR A 1 184 ? -8.179 -5.170 -2.697 1.00 57.47 184 THR A C 1
ATOM 1504 O O . THR A 1 184 ? -7.341 -4.337 -3.064 1.00 57.47 184 THR A O 1
ATOM 1507 N N . ASP A 1 185 ? -8.375 -6.329 -3.331 1.00 50.78 185 ASP A N 1
ATOM 1508 C CA . ASP A 1 185 ? -8.089 -6.435 -4.759 1.00 50.78 185 ASP A CA 1
ATOM 1509 C C . ASP A 1 185 ? -9.009 -5.421 -5.422 1.00 50.78 185 ASP A C 1
ATOM 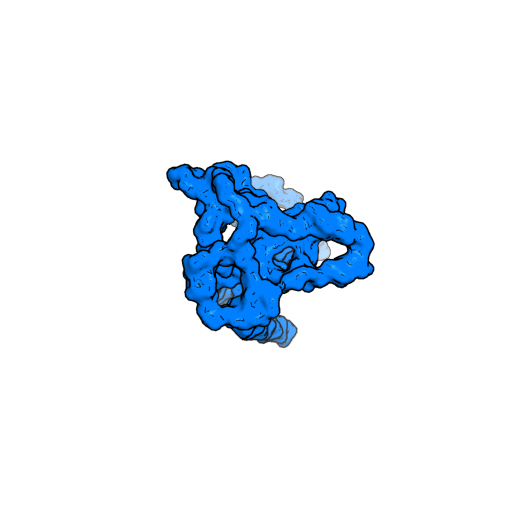1511 O O . ASP A 1 185 ? -10.186 -5.648 -5.690 1.00 50.78 185 ASP A O 1
ATOM 1515 N N . LEU A 1 186 ? -8.510 -4.193 -5.508 1.00 46.53 186 LEU A N 1
ATOM 1516 C CA . LEU A 1 186 ? -9.204 -3.110 -6.152 1.00 46.53 186 LEU A CA 1
ATOM 1517 C C . LEU A 1 186 ? -9.292 -3.549 -7.605 1.00 46.53 186 LEU A C 1
ATOM 1519 O O . LEU A 1 186 ? -8.293 -3.487 -8.313 1.00 46.53 186 LEU A O 1
ATOM 1523 N N . ASP A 1 187 ? -10.484 -3.895 -8.075 1.00 39.00 187 ASP A N 1
ATOM 1524 C CA . ASP A 1 187 ? -10.816 -4.060 -9.496 1.00 39.00 187 ASP A CA 1
ATOM 1525 C C . ASP A 1 187 ? -10.303 -2.877 -10.373 1.00 39.00 187 ASP A C 1
ATOM 1527 O O . ASP A 1 187 ? -10.130 -2.991 -11.589 1.00 39.00 187 ASP A O 1
ATOM 1531 N N . GLY A 1 188 ? -9.980 -1.721 -9.768 1.00 39.09 188 GLY A N 1
ATOM 1532 C CA . GLY A 1 188 ? -9.301 -0.576 -10.402 1.00 39.09 188 GLY A CA 1
ATOM 1533 C C . GLY A 1 188 ? -7.757 -0.557 -10.347 1.00 39.09 188 GLY A C 1
ATOM 1534 O O . GLY A 1 188 ? -7.123 0.168 -11.121 1.00 39.09 188 GLY A O 1
ATOM 1535 N N . ALA A 1 189 ? -7.137 -1.313 -9.441 1.00 41.34 189 ALA A N 1
ATOM 1536 C CA . ALA A 1 189 ? -5.698 -1.572 -9.376 1.00 41.34 189 ALA A CA 1
ATOM 1537 C C . ALA A 1 189 ? -5.325 -2.847 -10.143 1.00 41.34 189 ALA A C 1
ATOM 1539 O O . ALA A 1 189 ? -4.321 -2.820 -10.844 1.00 41.34 189 ALA A O 1
ATOM 1540 N N . GLU A 1 190 ? -6.163 -3.886 -10.099 1.00 43.72 190 GLU A N 1
ATOM 1541 C CA . GLU A 1 190 ? -6.121 -5.085 -10.946 1.00 43.72 190 GLU A CA 1
ATOM 1542 C C . GLU A 1 190 ? -6.033 -4.684 -12.419 1.00 43.72 190 GLU A C 1
ATOM 1544 O O . GLU A 1 190 ? -5.029 -4.940 -13.073 1.00 43.72 190 GLU A O 1
ATOM 1549 N N . THR A 1 191 ? -6.989 -3.894 -12.919 1.00 41.12 191 THR A N 1
ATOM 1550 C CA . THR A 1 191 ? -6.963 -3.417 -14.310 1.00 41.12 191 THR A CA 1
ATOM 1551 C C . THR A 1 191 ? -5.689 -2.630 -14.639 1.00 41.12 191 THR A C 1
ATOM 1553 O O . THR A 1 191 ? -5.001 -2.951 -15.610 1.00 41.12 191 THR A O 1
ATOM 1556 N N . LYS A 1 192 ? -5.290 -1.643 -13.821 1.00 46.47 192 LYS A N 1
ATOM 1557 C CA . LYS A 1 192 ? -4.033 -0.891 -14.037 1.00 46.47 192 LYS A CA 1
ATOM 1558 C C . LYS A 1 192 ? -2.784 -1.778 -13.972 1.00 46.47 192 LYS A C 1
ATOM 1560 O O . LYS A 1 192 ? -1.830 -1.525 -14.712 1.00 46.47 192 LYS A O 1
ATOM 1565 N N . SER A 1 193 ? -2.787 -2.792 -13.116 1.00 61.31 193 SER A N 1
ATOM 1566 C CA . SER A 1 193 ? -1.700 -3.748 -12.917 1.00 61.31 193 SER A CA 1
ATOM 1567 C C . SER A 1 193 ? -1.590 -4.709 -14.101 1.00 61.31 193 SER A C 1
ATOM 1569 O O . SER A 1 193 ? -0.506 -4.845 -14.665 1.00 61.31 193 SER A O 1
ATOM 1571 N N . THR A 1 194 ? -2.708 -5.258 -14.589 1.00 62.19 194 THR A N 1
ATOM 1572 C CA . THR A 1 194 ? -2.757 -6.148 -15.758 1.00 62.19 194 THR A CA 1
ATOM 1573 C C . THR A 1 194 ? -2.325 -5.431 -17.037 1.00 62.19 194 THR A C 1
ATOM 1575 O O . THR A 1 194 ? -1.490 -5.957 -17.776 1.00 62.19 194 THR A O 1
ATOM 1578 N N . TYR A 1 195 ? -2.813 -4.207 -17.294 1.00 72.00 195 TYR A N 1
ATOM 1579 C CA . TYR A 1 195 ? -2.378 -3.430 -18.466 1.00 72.00 195 TYR A CA 1
ATOM 1580 C C . TYR A 1 195 ? -0.890 -3.059 -18.382 1.00 72.00 195 TYR A C 1
ATOM 1582 O O . TYR A 1 195 ? -0.177 -3.129 -19.386 1.00 72.00 195 TYR A O 1
ATOM 1590 N N . SER A 1 196 ? -0.398 -2.711 -17.188 1.00 77.00 196 SER A N 1
ATOM 1591 C CA . SER A 1 196 ? 1.024 -2.416 -16.972 1.00 77.00 196 SER A CA 1
ATOM 1592 C C . SER A 1 196 ? 1.898 -3.657 -17.165 1.00 77.00 196 SER A C 1
ATOM 1594 O O . SER A 1 196 ? 2.932 -3.578 -17.828 1.00 77.00 196 SER A O 1
ATOM 1596 N N . LEU A 1 197 ? 1.473 -4.813 -16.647 1.00 79.56 197 LEU A N 1
ATOM 1597 C CA . LEU A 1 197 ? 2.164 -6.093 -16.800 1.00 79.56 197 LEU A CA 1
ATOM 1598 C C . LEU A 1 197 ? 2.243 -6.505 -18.272 1.00 79.56 197 LEU A C 1
ATOM 1600 O O . LEU A 1 197 ? 3.328 -6.823 -18.761 1.00 79.56 197 LEU A O 1
ATOM 1604 N N . ALA A 1 198 ? 1.122 -6.434 -18.996 1.00 80.12 198 ALA A N 1
ATOM 1605 C CA . ALA A 1 198 ? 1.086 -6.697 -20.431 1.00 80.12 198 ALA A CA 1
ATOM 1606 C C . ALA A 1 198 ? 2.042 -5.757 -21.187 1.00 80.12 198 ALA A C 1
ATOM 1608 O O . ALA A 1 198 ? 2.848 -6.215 -21.998 1.00 80.12 198 ALA A O 1
ATOM 1609 N N . GLY A 1 199 ? 2.026 -4.460 -20.860 1.00 83.69 199 GLY A N 1
ATOM 1610 C CA . GLY A 1 199 ? 2.939 -3.465 -21.426 1.00 83.69 199 GLY A CA 1
ATOM 1611 C C . GLY A 1 199 ? 4.417 -3.793 -21.194 1.00 83.69 199 GLY A C 1
ATOM 1612 O O . GLY A 1 199 ? 5.221 -3.723 -22.129 1.00 83.69 199 GLY A O 1
ATOM 1613 N N . PHE A 1 200 ? 4.792 -4.203 -19.979 1.00 87.12 200 PHE A N 1
ATOM 1614 C CA . PHE A 1 200 ? 6.167 -4.604 -19.672 1.00 87.12 200 PHE A CA 1
ATOM 1615 C C . PHE A 1 200 ? 6.578 -5.891 -20.389 1.00 87.12 200 PHE A C 1
ATOM 1617 O O . PHE A 1 200 ? 7.683 -5.939 -20.923 1.00 87.12 200 PHE A O 1
ATOM 1624 N N . LEU A 1 201 ? 5.711 -6.904 -20.473 1.00 85.06 201 LEU A N 1
ATOM 1625 C CA . LEU A 1 201 ? 6.012 -8.154 -21.184 1.00 85.06 201 LEU A CA 1
ATOM 1626 C C . LEU A 1 201 ? 6.216 -7.929 -22.683 1.00 85.06 201 LEU A C 1
ATOM 1628 O O . LEU A 1 201 ? 7.199 -8.413 -23.250 1.00 85.06 201 LEU A O 1
ATOM 1632 N N . ILE A 1 202 ? 5.333 -7.146 -23.306 1.00 89.69 202 ILE A N 1
ATOM 1633 C CA . ILE A 1 202 ? 5.462 -6.758 -24.714 1.00 89.69 202 ILE A CA 1
ATOM 1634 C C . ILE A 1 202 ? 6.779 -5.998 -24.918 1.00 89.69 202 ILE A C 1
ATOM 1636 O O . ILE A 1 202 ? 7.548 -6.320 -25.822 1.00 89.69 202 ILE A O 1
ATOM 1640 N N . SER A 1 203 ? 7.093 -5.047 -24.035 1.00 91.81 203 SER A N 1
ATOM 1641 C CA . SER A 1 203 ? 8.340 -4.278 -24.111 1.00 91.81 203 SER A CA 1
ATOM 1642 C C . SER A 1 203 ? 9.582 -5.161 -23.972 1.00 91.81 203 SER A C 1
ATOM 1644 O O . SER A 1 203 ? 10.522 -5.017 -24.749 1.00 91.81 203 SER A O 1
ATOM 1646 N N . ILE A 1 204 ? 9.591 -6.103 -23.022 1.00 90.50 204 ILE A N 1
ATOM 1647 C CA . ILE A 1 204 ? 10.694 -7.057 -22.838 1.00 90.50 204 ILE A CA 1
ATOM 1648 C C . ILE A 1 204 ? 10.895 -7.886 -24.107 1.00 90.50 204 ILE A C 1
ATOM 1650 O O . ILE A 1 204 ? 12.032 -8.039 -24.548 1.00 90.50 204 ILE A O 1
ATOM 1654 N N . PHE A 1 205 ? 9.816 -8.389 -24.712 1.00 88.62 205 PHE A N 1
ATOM 1655 C CA . PHE A 1 205 ? 9.896 -9.172 -25.944 1.00 88.62 205 PHE A CA 1
ATOM 1656 C C . PHE A 1 205 ? 10.582 -8.389 -27.072 1.00 88.62 205 PHE A C 1
ATOM 1658 O O . PHE A 1 205 ? 11.552 -8.876 -27.656 1.00 88.62 205 PHE A O 1
ATOM 1665 N N . PHE A 1 206 ? 10.151 -7.150 -27.323 1.00 91.31 206 PHE A N 1
ATOM 1666 C CA . PHE A 1 206 ? 10.772 -6.303 -28.342 1.00 91.31 206 PHE A CA 1
ATOM 1667 C C . PHE A 1 206 ? 12.222 -5.934 -28.007 1.00 91.31 206 PHE A C 1
ATOM 1669 O O . PHE A 1 206 ? 13.073 -5.969 -28.890 1.00 91.31 206 PHE A O 1
ATOM 1676 N N . LEU A 1 207 ? 12.544 -5.645 -26.744 1.00 90.94 207 LEU A N 1
ATOM 1677 C CA . LEU A 1 207 ? 13.919 -5.336 -26.332 1.00 90.94 207 LEU A CA 1
ATOM 1678 C C . LEU A 1 207 ? 14.863 -6.536 -26.490 1.00 90.94 207 LEU A C 1
ATOM 1680 O O . LEU A 1 207 ? 16.015 -6.361 -26.885 1.00 90.94 207 LEU A O 1
ATOM 1684 N N . VAL A 1 208 ? 14.386 -7.756 -26.226 1.00 89.75 208 VAL A N 1
ATOM 1685 C CA . VAL A 1 208 ? 15.160 -8.983 -26.465 1.00 89.75 208 VAL A CA 1
ATOM 1686 C C . VAL A 1 208 ? 15.396 -9.190 -27.958 1.00 89.75 208 VAL A C 1
ATOM 1688 O O . VAL A 1 208 ? 16.515 -9.523 -28.341 1.00 89.75 208 VAL A O 1
ATOM 1691 N N . LEU A 1 209 ? 14.388 -8.950 -28.804 1.00 90.06 209 LEU A N 1
ATOM 1692 C CA . LEU A 1 209 ? 14.566 -8.982 -30.258 1.00 90.06 209 LEU A CA 1
ATOM 1693 C C . LEU A 1 209 ? 15.619 -7.969 -30.714 1.00 90.06 209 LEU A C 1
ATOM 1695 O O . LEU A 1 209 ? 16.510 -8.332 -31.476 1.00 90.06 209 LEU A O 1
ATOM 1699 N N . THR A 1 210 ? 15.576 -6.739 -30.199 1.00 88.88 210 THR A N 1
ATOM 1700 C CA . THR A 1 210 ? 16.596 -5.720 -30.475 1.00 88.88 210 THR A CA 1
ATOM 1701 C C . THR A 1 210 ? 17.986 -6.226 -30.094 1.00 88.88 210 THR A C 1
ATOM 1703 O O . THR A 1 210 ? 18.898 -6.196 -30.917 1.00 88.88 210 THR A O 1
ATOM 1706 N N . LEU A 1 211 ? 18.151 -6.774 -28.887 1.00 87.75 211 LEU A N 1
ATOM 1707 C CA . LEU A 1 211 ? 19.435 -7.304 -28.422 1.00 87.75 211 LEU A CA 1
ATOM 1708 C C . LEU A 1 211 ? 19.933 -8.475 -29.288 1.00 87.75 211 LEU A C 1
ATOM 1710 O O . LEU A 1 211 ? 21.124 -8.556 -29.579 1.00 87.75 211 LEU A O 1
ATOM 1714 N N . LEU A 1 212 ? 19.031 -9.347 -29.750 1.00 87.00 212 LEU A N 1
ATOM 1715 C CA . LEU A 1 212 ? 19.361 -10.435 -30.674 1.00 87.00 212 LEU A CA 1
ATOM 1716 C C . LEU A 1 212 ? 19.827 -9.916 -32.036 1.00 87.00 212 LEU A C 1
ATOM 1718 O O . LEU A 1 212 ? 20.811 -10.426 -32.562 1.00 87.00 212 LEU A O 1
ATOM 1722 N N . VAL A 1 213 ? 19.171 -8.896 -32.592 1.00 88.81 213 VAL A N 1
ATOM 1723 C CA . VAL A 1 213 ? 19.578 -8.291 -33.871 1.00 88.81 213 VAL A CA 1
ATOM 1724 C C . VAL A 1 213 ? 20.983 -7.691 -33.765 1.00 88.81 213 VAL A C 1
ATOM 1726 O O . VAL A 1 213 ? 21.826 -7.989 -34.609 1.00 88.81 213 VAL A O 1
ATOM 1729 N N . TYR A 1 214 ? 21.267 -6.926 -32.704 1.00 82.50 214 TYR A N 1
ATOM 1730 C CA . TYR A 1 214 ? 22.607 -6.370 -32.459 1.00 82.50 214 TYR A CA 1
ATOM 1731 C C . TYR A 1 214 ? 23.675 -7.454 -32.233 1.00 82.50 214 TYR A C 1
ATOM 1733 O O . TYR A 1 214 ? 24.842 -7.259 -32.573 1.00 82.50 214 TYR A O 1
ATOM 1741 N N . TRP A 1 215 ? 23.297 -8.616 -31.691 1.00 80.81 215 TRP A N 1
ATOM 1742 C CA . TRP A 1 215 ? 24.228 -9.730 -31.518 1.00 80.81 215 TRP A CA 1
ATOM 1743 C C . TRP A 1 215 ? 24.495 -10.490 -32.830 1.00 80.81 215 TRP A C 1
ATOM 1745 O O . TRP A 1 215 ? 25.633 -10.873 -33.093 1.00 80.81 215 TRP A O 1
ATOM 1755 N N . ILE A 1 216 ? 23.472 -10.698 -33.666 1.00 82.62 216 ILE A N 1
ATOM 1756 C CA . ILE A 1 216 ? 23.580 -11.473 -34.915 1.00 82.62 216 ILE A CA 1
ATOM 1757 C C . ILE A 1 216 ? 24.281 -10.684 -36.026 1.00 82.62 216 ILE A C 1
ATOM 1759 O O . ILE A 1 216 ? 24.933 -11.300 -36.865 1.00 82.62 216 ILE A O 1
ATOM 1763 N N . LEU A 1 217 ? 24.165 -9.351 -36.047 1.00 82.62 217 LEU A N 1
ATOM 1764 C CA . LEU A 1 217 ? 24.844 -8.501 -37.028 1.00 82.62 217 LEU A CA 1
ATOM 1765 C C . LEU A 1 217 ? 26.165 -7.957 -36.445 1.00 82.62 217 LEU A C 1
ATOM 1767 O O . LEU A 1 217 ? 26.152 -6.898 -35.812 1.00 82.62 217 LEU A O 1
ATOM 1771 N N . PRO A 1 218 ? 27.317 -8.627 -36.665 1.00 65.25 218 PRO A N 1
ATOM 1772 C CA . PRO A 1 218 ? 28.618 -8.147 -36.194 1.00 65.25 218 PRO A CA 1
ATOM 1773 C C . PRO A 1 218 ? 29.009 -6.802 -36.819 1.00 65.25 218 PRO A C 1
ATOM 1775 O O . PRO A 1 218 ? 29.689 -6.011 -36.172 1.00 65.25 218 PRO A O 1
ATOM 1778 N N . ASP A 1 219 ? 28.504 -6.492 -38.016 1.00 65.75 219 ASP A N 1
ATOM 1779 C CA . ASP A 1 219 ? 28.737 -5.209 -38.694 1.00 65.75 219 ASP A CA 1
ATOM 1780 C C . ASP A 1 219 ? 28.136 -4.005 -37.938 1.00 65.75 219 ASP A C 1
ATOM 1782 O O . ASP A 1 219 ? 28.546 -2.865 -38.153 1.00 65.75 219 ASP A O 1
ATOM 1786 N N . LEU A 1 220 ? 27.178 -4.241 -37.027 1.00 61.09 220 LEU A N 1
ATOM 1787 C CA . LEU A 1 220 ? 26.572 -3.214 -36.171 1.00 61.09 220 LEU A CA 1
ATOM 1788 C C . LEU A 1 220 ? 27.223 -3.128 -34.779 1.00 61.09 220 LEU A C 1
ATOM 1790 O O . LEU A 1 220 ? 26.854 -2.253 -33.995 1.00 61.09 220 LEU A O 1
ATOM 1794 N N . GLN A 1 221 ? 28.211 -3.974 -34.464 1.00 66.38 221 GLN A N 1
ATOM 1795 C CA . GLN A 1 221 ? 28.916 -4.001 -33.170 1.00 66.38 221 GLN A CA 1
ATOM 1796 C C . GLN A 1 221 ? 30.055 -2.976 -33.079 1.00 66.38 221 GLN A C 1
ATOM 1798 O O . GLN A 1 221 ? 31.063 -3.186 -32.406 1.00 66.38 221 GLN A O 1
ATOM 1803 N N . ASN A 1 222 ? 29.876 -1.826 -33.723 1.00 71.25 222 ASN A N 1
ATOM 1804 C CA . ASN A 1 222 ? 30.721 -0.663 -33.484 1.00 71.25 222 ASN A CA 1
ATOM 1805 C C . ASN A 1 222 ? 30.509 -0.152 -32.045 1.00 71.25 222 ASN A C 1
ATOM 1807 O O . ASN A 1 222 ? 29.564 -0.557 -31.363 1.00 71.25 222 ASN A O 1
ATOM 1811 N N . LEU A 1 223 ? 31.358 0.771 -31.577 1.00 75.50 223 LEU A N 1
ATOM 1812 C CA . LEU A 1 223 ? 31.272 1.354 -30.225 1.00 75.50 223 LEU A CA 1
ATOM 1813 C C . LEU A 1 223 ? 29.833 1.786 -29.856 1.00 75.50 223 LEU A C 1
ATOM 1815 O O . LEU A 1 223 ? 29.361 1.521 -28.751 1.00 75.50 223 LEU A O 1
ATOM 1819 N N . ILE A 1 224 ? 29.113 2.349 -30.830 1.00 79.81 224 ILE A N 1
ATOM 1820 C CA . ILE A 1 224 ? 27.706 2.770 -30.739 1.00 79.81 224 ILE A CA 1
ATOM 1821 C C . ILE A 1 224 ? 26.767 1.585 -30.473 1.00 79.81 224 ILE A C 1
ATOM 1823 O O . ILE A 1 224 ? 25.916 1.645 -29.584 1.00 79.81 224 ILE A O 1
ATOM 1827 N N . GLY A 1 225 ? 26.933 0.480 -31.204 1.00 80.88 225 GLY A N 1
ATOM 1828 C CA . GLY A 1 225 ? 26.153 -0.742 -31.003 1.00 80.88 225 GLY A CA 1
ATOM 1829 C C . GLY A 1 225 ? 26.363 -1.337 -29.613 1.00 80.88 225 GLY A C 1
ATOM 1830 O O . GLY A 1 225 ? 25.421 -1.836 -29.003 1.00 80.88 225 GLY A O 1
ATOM 1831 N N . LEU A 1 226 ? 27.571 -1.214 -29.057 1.00 80.69 226 LEU A N 1
ATOM 1832 C CA . LEU A 1 226 ? 27.880 -1.692 -27.710 1.00 80.69 226 LEU A CA 1
ATOM 1833 C C . LEU A 1 226 ? 27.215 -0.844 -26.612 1.00 80.69 226 LEU A C 1
ATOM 1835 O O . LEU A 1 226 ? 26.679 -1.396 -25.649 1.00 80.69 226 LEU A O 1
ATOM 1839 N N . ILE A 1 227 ? 27.169 0.480 -26.791 1.00 85.56 227 ILE A N 1
ATOM 1840 C CA . ILE A 1 227 ? 26.439 1.409 -25.910 1.00 85.56 227 ILE A CA 1
ATOM 1841 C C . ILE A 1 227 ? 24.926 1.136 -25.974 1.00 85.56 227 ILE A C 1
ATOM 1843 O O . ILE A 1 227 ? 24.268 1.049 -24.934 1.00 85.56 227 ILE A O 1
ATOM 1847 N N . MET A 1 228 ? 24.383 0.923 -27.177 1.00 85.94 228 MET A N 1
ATOM 1848 C CA . MET A 1 228 ? 22.978 0.549 -27.391 1.00 85.94 228 MET A CA 1
ATOM 1849 C C . MET A 1 228 ? 22.626 -0.773 -26.697 1.00 85.94 228 MET A C 1
ATOM 1851 O O . MET A 1 228 ? 21.608 -0.861 -26.009 1.00 85.94 228 MET A O 1
ATOM 1855 N N . MET A 1 229 ? 23.486 -1.792 -26.806 1.00 87.56 229 MET A N 1
ATOM 1856 C CA . MET A 1 229 ? 23.293 -3.072 -26.115 1.00 87.56 229 MET A CA 1
ATOM 1857 C C . MET A 1 229 ? 23.287 -2.909 -24.589 1.00 87.56 229 MET A C 1
ATOM 1859 O O . MET A 1 229 ? 22.452 -3.521 -23.919 1.00 87.56 229 MET A O 1
ATOM 1863 N N . ALA A 1 230 ? 24.163 -2.066 -24.032 1.00 87.94 230 ALA A N 1
ATOM 1864 C CA . ALA A 1 230 ? 24.192 -1.783 -22.596 1.00 87.94 230 ALA A CA 1
ATOM 1865 C C . ALA A 1 230 ? 22.909 -1.076 -22.123 1.00 87.94 230 ALA A C 1
ATOM 1867 O O . ALA A 1 230 ? 22.313 -1.485 -21.123 1.00 87.94 230 ALA A O 1
ATOM 1868 N N . TYR A 1 231 ? 22.432 -0.082 -22.877 1.00 90.94 231 TYR A N 1
ATOM 1869 C CA . TYR A 1 231 ? 21.159 0.591 -22.611 1.00 90.94 231 TYR A CA 1
ATOM 1870 C C . TYR A 1 231 ? 19.982 -0.396 -22.614 1.00 90.94 231 TYR A C 1
ATOM 1872 O O . TYR A 1 231 ? 19.249 -0.502 -21.625 1.00 90.94 231 TYR A O 1
ATOM 1880 N N . VAL A 1 232 ? 19.843 -1.185 -23.682 1.00 92.00 232 VAL A N 1
ATOM 1881 C CA . VAL A 1 232 ? 18.773 -2.184 -23.826 1.00 92.00 232 VAL A CA 1
ATOM 1882 C C . VAL A 1 232 ? 18.830 -3.225 -22.703 1.00 92.00 232 VAL A C 1
ATOM 1884 O O . VAL A 1 232 ? 17.794 -3.561 -22.128 1.00 92.00 232 VAL A O 1
ATOM 1887 N N . ALA A 1 233 ? 20.022 -3.687 -22.315 1.00 90.19 233 ALA A N 1
ATOM 1888 C CA . ALA A 1 233 ? 20.189 -4.630 -21.210 1.00 90.19 233 ALA A CA 1
ATOM 1889 C C . ALA A 1 233 ? 19.717 -4.051 -19.863 1.00 90.19 233 ALA A C 1
ATOM 1891 O O . ALA A 1 233 ? 19.032 -4.742 -19.102 1.00 90.19 233 ALA A O 1
ATOM 1892 N N . THR A 1 234 ? 20.028 -2.780 -19.575 1.00 91.88 234 THR A N 1
ATOM 1893 C CA . THR A 1 234 ? 19.552 -2.117 -18.348 1.00 91.88 234 THR A CA 1
ATOM 1894 C C . THR A 1 234 ? 18.030 -1.964 -18.321 1.00 91.88 234 THR A C 1
ATOM 1896 O O . THR A 1 234 ? 17.416 -2.225 -17.284 1.00 91.88 234 THR A O 1
ATOM 1899 N N . LEU A 1 235 ? 17.401 -1.661 -19.462 1.00 90.25 235 LEU A N 1
ATOM 1900 C CA . LEU A 1 235 ? 15.942 -1.586 -19.576 1.00 90.25 235 LEU A CA 1
ATOM 1901 C C . LEU A 1 235 ? 15.255 -2.940 -19.383 1.00 90.25 235 LEU A C 1
ATOM 1903 O O . LEU A 1 235 ? 14.259 -3.015 -18.662 1.00 90.25 235 LEU A O 1
ATOM 1907 N N . ILE A 1 236 ? 15.796 -4.014 -19.972 1.00 91.75 236 ILE A N 1
ATOM 1908 C CA . ILE A 1 236 ? 15.279 -5.376 -19.766 1.00 91.75 236 ILE A CA 1
ATOM 1909 C C . ILE A 1 236 ? 15.276 -5.702 -18.271 1.00 91.75 236 ILE A C 1
ATOM 1911 O O . ILE A 1 236 ? 14.274 -6.187 -17.750 1.00 91.75 236 ILE A O 1
ATOM 1915 N N . PHE A 1 237 ? 16.361 -5.391 -17.558 1.00 90.81 237 PHE A N 1
ATOM 1916 C CA . PHE A 1 237 ? 16.450 -5.665 -16.126 1.00 90.81 237 PHE A CA 1
ATOM 1917 C C . PHE A 1 237 ? 15.429 -4.861 -15.306 1.00 90.81 237 PHE A C 1
ATOM 1919 O O . PHE A 1 237 ? 14.767 -5.421 -14.432 1.00 90.81 237 PHE A O 1
ATOM 1926 N N . VAL A 1 238 ? 15.237 -3.574 -15.621 1.00 90.25 238 VAL A N 1
ATOM 1927 C CA . VAL A 1 238 ? 14.212 -2.731 -14.980 1.00 90.25 238 VAL A CA 1
ATOM 1928 C C . VAL A 1 238 ? 12.809 -3.296 -15.207 1.00 90.25 238 VAL A C 1
ATOM 1930 O O . VAL A 1 238 ? 12.038 -3.403 -14.253 1.00 90.25 238 VAL A O 1
ATOM 1933 N N . PHE A 1 239 ? 12.463 -3.680 -16.438 1.00 88.38 239 PHE A N 1
ATOM 1934 C CA . PHE A 1 239 ? 11.139 -4.229 -16.741 1.00 88.38 239 PHE A CA 1
ATOM 1935 C C . PHE A 1 239 ? 10.915 -5.601 -16.110 1.00 88.38 239 PHE A C 1
ATOM 1937 O O . PHE A 1 239 ? 9.837 -5.837 -15.574 1.00 88.38 239 PHE A O 1
ATOM 1944 N N . VAL A 1 240 ? 11.931 -6.467 -16.067 1.00 88.50 240 VAL A N 1
ATOM 1945 C CA . VAL A 1 240 ? 11.847 -7.751 -15.353 1.00 88.50 240 VAL A CA 1
ATOM 1946 C C . VAL A 1 240 ? 11.602 -7.529 -13.861 1.00 88.50 240 VAL A C 1
ATOM 1948 O O . VAL A 1 240 ? 10.700 -8.149 -13.301 1.00 88.50 240 VAL A O 1
ATOM 1951 N N . LEU A 1 241 ? 12.341 -6.617 -13.216 1.00 86.06 241 LEU A N 1
ATOM 1952 C CA . LEU A 1 241 ? 12.107 -6.283 -11.808 1.00 86.06 241 LEU A CA 1
ATOM 1953 C C . LEU A 1 241 ? 10.696 -5.728 -11.581 1.00 86.06 241 LEU A C 1
ATOM 1955 O O . LEU A 1 241 ? 10.051 -6.109 -10.608 1.00 86.06 241 LEU A O 1
ATOM 1959 N N . LYS A 1 242 ? 10.186 -4.880 -12.481 1.00 82.94 242 LYS A N 1
ATOM 1960 C CA . LYS A 1 242 ? 8.804 -4.381 -12.410 1.00 82.94 242 LYS A CA 1
ATOM 1961 C C . LYS A 1 242 ? 7.764 -5.492 -12.549 1.00 82.94 242 LYS A C 1
ATOM 1963 O O . LYS A 1 242 ? 6.817 -5.503 -11.771 1.00 82.94 242 LYS A O 1
ATOM 1968 N N . CYS A 1 243 ? 7.956 -6.439 -13.468 1.00 83.69 243 CYS A N 1
ATOM 1969 C CA . CYS A 1 243 ? 7.085 -7.611 -13.581 1.00 83.69 243 CYS A CA 1
ATOM 1970 C C . CYS A 1 243 ? 7.099 -8.444 -12.295 1.00 83.69 243 CYS A C 1
ATOM 1972 O O . CYS A 1 243 ? 6.040 -8.842 -11.830 1.00 83.69 243 CYS A O 1
ATOM 1974 N N . VAL A 1 244 ? 8.272 -8.661 -11.686 1.00 78.88 244 VAL A N 1
ATOM 1975 C CA . VAL A 1 244 ? 8.378 -9.368 -10.398 1.00 78.88 244 VAL A CA 1
ATOM 1976 C C . VAL A 1 244 ? 7.611 -8.623 -9.308 1.00 78.88 244 VAL A C 1
ATOM 1978 O O . VAL A 1 244 ? 6.858 -9.251 -8.574 1.00 78.88 244 VAL A O 1
ATOM 1981 N N . ILE A 1 245 ? 7.756 -7.299 -9.214 1.00 76.56 245 ILE A N 1
ATOM 1982 C CA . ILE A 1 245 ? 7.041 -6.484 -8.219 1.00 76.56 245 ILE A CA 1
ATOM 1983 C C . ILE A 1 245 ? 5.525 -6.618 -8.383 1.00 76.56 245 ILE A C 1
ATOM 1985 O O . ILE A 1 245 ? 4.833 -6.773 -7.382 1.00 76.56 245 ILE A O 1
ATOM 1989 N N . ILE A 1 246 ? 5.033 -6.581 -9.625 1.00 73.94 246 ILE A N 1
ATOM 1990 C CA . ILE A 1 246 ? 3.607 -6.722 -9.934 1.00 73.94 246 ILE A CA 1
ATOM 1991 C C . ILE A 1 246 ? 3.105 -8.130 -9.593 1.00 73.94 246 ILE A C 1
ATOM 1993 O O . ILE A 1 246 ? 2.150 -8.256 -8.841 1.00 73.94 246 ILE A O 1
ATOM 1997 N N . LEU A 1 247 ? 3.776 -9.175 -10.086 1.00 67.81 247 LEU A N 1
ATOM 1998 C CA . LEU A 1 247 ? 3.346 -10.571 -9.920 1.00 67.81 247 LEU A CA 1
ATOM 1999 C C . LEU A 1 247 ? 3.420 -11.074 -8.478 1.00 67.81 247 LEU A C 1
ATOM 2001 O O . LEU A 1 247 ? 2.733 -12.014 -8.121 1.00 67.81 247 LEU A O 1
ATOM 2005 N N . THR A 1 248 ? 4.305 -10.508 -7.661 1.00 64.50 248 THR A N 1
ATOM 2006 C CA . THR A 1 248 ? 4.498 -10.969 -6.277 1.00 64.50 248 THR A CA 1
ATOM 2007 C C . THR A 1 248 ? 3.868 -10.031 -5.250 1.00 64.50 248 THR A C 1
ATOM 2009 O O . THR A 1 248 ? 3.903 -10.321 -4.058 1.00 64.50 248 THR A O 1
ATOM 2012 N N . ASN A 1 249 ? 3.355 -8.879 -5.693 1.00 61.12 249 ASN A N 1
ATOM 2013 C CA . ASN A 1 249 ? 2.820 -7.803 -4.857 1.00 61.12 249 ASN A CA 1
ATOM 2014 C C . ASN A 1 249 ? 3.727 -7.422 -3.657 1.00 61.12 249 ASN A C 1
ATOM 2016 O O . ASN A 1 249 ? 3.280 -6.933 -2.622 1.00 61.12 249 ASN A O 1
ATOM 2020 N N . ILE A 1 250 ? 5.051 -7.617 -3.777 1.00 59.94 250 ILE A N 1
ATOM 2021 C CA . ILE A 1 250 ? 6.013 -7.524 -2.658 1.00 59.94 250 ILE A CA 1
ATOM 2022 C C . ILE A 1 250 ? 6.307 -6.096 -2.179 1.00 59.94 250 ILE A C 1
ATOM 2024 O O . ILE A 1 250 ? 7.256 -5.899 -1.417 1.00 59.94 250 ILE A O 1
ATOM 2028 N N . THR A 1 251 ? 5.535 -5.097 -2.605 1.00 54.12 251 THR A N 1
ATOM 2029 C CA . THR A 1 251 ? 5.823 -3.660 -2.442 1.00 54.12 251 THR A CA 1
ATOM 2030 C C . THR A 1 251 ? 6.031 -3.215 -0.988 1.00 54.12 251 THR A C 1
ATOM 2032 O O . THR A 1 251 ? 6.748 -2.245 -0.748 1.00 54.12 251 THR A O 1
ATOM 2035 N N . GLN A 1 252 ? 5.494 -3.950 -0.008 1.00 49.72 252 GLN A N 1
ATOM 2036 C CA . GLN A 1 252 ? 5.667 -3.672 1.427 1.00 49.72 252 GLN A CA 1
ATOM 2037 C C . GLN A 1 252 ? 6.601 -4.646 2.165 1.00 49.72 252 GLN A C 1
ATOM 2039 O O . GLN A 1 252 ? 6.821 -4.522 3.371 1.00 49.72 252 GLN A O 1
ATOM 2044 N N . THR A 1 253 ? 7.214 -5.603 1.468 1.00 53.94 253 THR A N 1
ATOM 2045 C CA . THR A 1 253 ? 8.104 -6.574 2.114 1.00 53.94 253 THR A CA 1
ATOM 2046 C C . THR A 1 253 ? 9.464 -5.965 2.472 1.00 53.94 253 THR A C 1
ATOM 2048 O O . THR A 1 253 ? 10.019 -5.112 1.772 1.00 53.94 253 THR A O 1
ATOM 2051 N N . GLN A 1 254 ? 10.081 -6.477 3.543 1.00 49.75 254 GLN A N 1
ATOM 2052 C CA . GLN A 1 254 ? 11.463 -6.130 3.908 1.00 49.75 254 GLN A CA 1
ATOM 2053 C C . GLN A 1 254 ? 12.458 -6.434 2.774 1.00 49.75 254 GLN A C 1
ATOM 2055 O O . GLN A 1 254 ? 13.456 -5.730 2.626 1.00 49.75 254 GLN A O 1
ATOM 2060 N N . VAL A 1 255 ? 12.177 -7.461 1.964 1.00 54.03 255 VAL A N 1
ATOM 2061 C CA . VAL A 1 255 ? 12.977 -7.845 0.791 1.00 54.03 255 VAL A CA 1
ATOM 2062 C C . VAL A 1 255 ? 12.898 -6.771 -0.293 1.00 54.03 255 VAL A C 1
ATOM 2064 O O . VAL A 1 255 ? 13.933 -6.370 -0.832 1.00 54.03 255 VAL A O 1
ATOM 2067 N N . PHE A 1 256 ? 11.701 -6.246 -0.571 1.00 64.50 256 PHE A N 1
ATOM 2068 C CA . PHE A 1 256 ? 11.533 -5.167 -1.536 1.00 64.50 256 PHE A CA 1
ATOM 2069 C C . PHE A 1 256 ? 12.296 -3.909 -1.121 1.00 64.50 256 PHE A C 1
ATOM 2071 O O . PHE A 1 256 ? 13.082 -3.379 -1.902 1.00 64.50 256 PHE A O 1
ATOM 2078 N N . CYS A 1 257 ? 12.138 -3.478 0.131 1.00 64.06 257 CYS A N 1
ATOM 2079 C CA . CYS A 1 257 ? 12.779 -2.264 0.634 1.00 64.06 257 CYS A CA 1
ATOM 2080 C C . CYS A 1 257 ? 14.316 -2.372 0.681 1.00 64.06 257 CYS A C 1
ATOM 2082 O O . CYS A 1 257 ? 15.014 -1.421 0.335 1.00 64.06 257 CYS A O 1
ATOM 2084 N N . LYS A 1 258 ? 14.862 -3.534 1.067 1.00 63.91 258 LYS A N 1
ATOM 2085 C CA . LYS A 1 258 ? 16.315 -3.701 1.253 1.00 63.91 258 LYS A CA 1
ATOM 2086 C C . LYS A 1 258 ? 17.077 -4.093 -0.008 1.00 63.91 258 LYS A C 1
ATOM 2088 O O . LYS A 1 258 ? 18.262 -3.791 -0.093 1.00 63.91 258 LYS A O 1
ATOM 2093 N N . ILE A 1 259 ? 16.440 -4.797 -0.944 1.00 78.31 259 ILE A N 1
ATOM 2094 C CA . ILE A 1 259 ? 17.131 -5.407 -2.091 1.00 78.31 259 ILE A CA 1
ATOM 2095 C C . ILE A 1 259 ? 16.557 -4.886 -3.406 1.00 78.31 259 ILE A C 1
ATOM 2097 O O . ILE A 1 259 ? 17.286 -4.297 -4.202 1.00 78.31 259 ILE A O 1
ATOM 2101 N N . ILE A 1 260 ? 15.254 -5.068 -3.628 1.00 74.81 260 ILE A N 1
ATOM 2102 C CA . ILE A 1 260 ? 14.635 -4.789 -4.932 1.00 74.81 260 ILE A CA 1
ATOM 2103 C C . ILE A 1 260 ? 14.609 -3.291 -5.239 1.00 74.81 260 ILE A C 1
ATOM 2105 O O . ILE A 1 260 ? 14.950 -2.898 -6.349 1.00 74.81 260 ILE A O 1
ATOM 2109 N N . SER A 1 261 ? 14.248 -2.449 -4.270 1.00 74.06 261 SER A N 1
ATOM 2110 C CA . SER A 1 261 ? 14.150 -0.997 -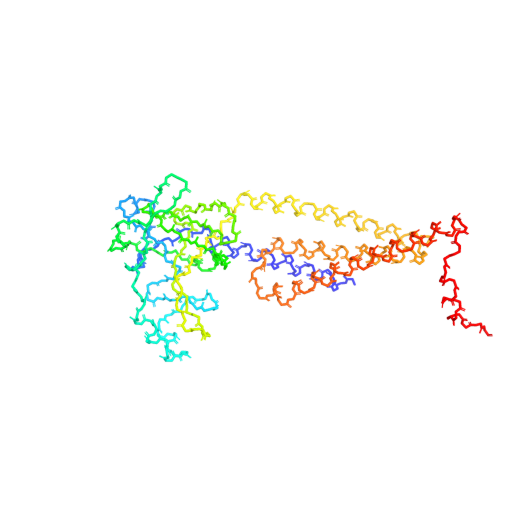4.450 1.00 74.06 261 SER A CA 1
ATOM 2111 C C . SER A 1 261 ? 15.511 -0.358 -4.781 1.00 74.06 261 SER A C 1
ATOM 2113 O O . SER A 1 261 ? 15.608 0.304 -5.819 1.00 74.06 261 SER A O 1
ATOM 2115 N N . PRO A 1 262 ? 16.603 -0.628 -4.030 1.00 82.44 262 PRO A N 1
ATOM 2116 C CA . PRO A 1 262 ? 17.938 -0.168 -4.415 1.00 82.44 262 PRO A CA 1
ATOM 2117 C C . PRO A 1 262 ? 18.401 -0.687 -5.784 1.00 82.44 262 PRO A C 1
ATOM 2119 O O . PRO A 1 262 ? 18.976 0.077 -6.557 1.00 82.44 262 PRO A O 1
ATOM 2122 N N . MET A 1 263 ? 18.133 -1.960 -6.113 1.00 85.25 263 MET A N 1
ATOM 2123 C CA . MET A 1 263 ? 18.479 -2.527 -7.425 1.00 85.25 263 MET A CA 1
ATOM 2124 C C . MET A 1 263 ? 17.725 -1.841 -8.566 1.00 85.25 263 MET A C 1
ATOM 2126 O O . MET A 1 263 ? 18.332 -1.457 -9.564 1.00 85.25 263 MET A O 1
ATOM 2130 N N . LEU A 1 264 ? 16.413 -1.650 -8.415 1.00 86.12 264 LEU A N 1
ATOM 2131 C CA . LEU A 1 264 ? 15.577 -0.973 -9.400 1.00 86.12 264 LEU A CA 1
ATOM 2132 C C . LEU A 1 264 ? 16.048 0.469 -9.615 1.00 86.12 264 LEU A C 1
ATOM 2134 O O . LEU A 1 264 ? 16.172 0.907 -10.758 1.00 86.12 264 LEU A O 1
ATOM 2138 N N . TYR A 1 265 ? 16.353 1.182 -8.528 1.00 87.38 265 TYR A N 1
ATOM 2139 C CA . TYR A 1 265 ? 16.882 2.542 -8.581 1.00 87.38 265 TYR A CA 1
ATOM 2140 C C . TYR A 1 265 ? 18.222 2.601 -9.320 1.00 87.38 265 TYR A C 1
ATOM 2142 O O . TYR A 1 265 ? 18.389 3.410 -10.232 1.00 87.38 265 TYR A O 1
ATOM 2150 N N . PHE A 1 266 ? 19.156 1.710 -8.980 1.00 89.88 266 PHE A N 1
ATOM 2151 C CA . PHE A 1 266 ? 20.456 1.633 -9.641 1.00 89.88 266 PHE A CA 1
ATOM 2152 C C . PHE A 1 266 ? 20.317 1.389 -11.149 1.00 89.88 266 PHE A C 1
ATOM 2154 O O . PHE A 1 266 ? 20.917 2.104 -11.952 1.00 89.88 266 PHE A O 1
ATOM 2161 N N . CYS A 1 267 ? 19.484 0.430 -11.554 1.00 87.81 267 CYS A N 1
ATOM 2162 C CA . CYS A 1 267 ? 19.292 0.109 -12.967 1.00 87.81 267 CYS A CA 1
ATOM 2163 C C . CYS A 1 267 ? 18.551 1.214 -13.732 1.00 87.81 267 CYS A C 1
ATOM 2165 O O . CYS A 1 267 ? 18.887 1.482 -14.887 1.00 87.81 267 CYS A O 1
ATOM 2167 N N . ALA A 1 268 ? 17.604 1.907 -13.093 1.00 84.94 268 ALA A N 1
ATOM 2168 C CA . ALA A 1 268 ? 16.950 3.075 -13.676 1.00 84.94 268 ALA A CA 1
ATOM 2169 C C . ALA A 1 268 ? 17.947 4.224 -13.894 1.00 84.94 268 ALA A C 1
ATOM 2171 O O . ALA A 1 268 ? 18.039 4.756 -14.999 1.00 84.94 268 ALA A O 1
ATOM 2172 N N . MET A 1 269 ? 18.757 4.552 -12.882 1.00 90.69 269 MET A N 1
ATOM 2173 C CA . MET A 1 269 ? 19.814 5.565 -12.995 1.00 90.69 269 MET A CA 1
ATOM 2174 C C . MET A 1 269 ? 20.849 5.196 -14.061 1.00 90.69 269 MET A C 1
ATOM 2176 O O . MET A 1 269 ? 21.260 6.051 -14.843 1.00 90.69 269 MET A O 1
ATOM 2180 N N . SER A 1 270 ? 21.221 3.918 -14.149 1.00 91.69 270 SER A N 1
ATOM 2181 C CA . SER A 1 270 ? 22.105 3.425 -15.204 1.00 91.69 270 SER A CA 1
ATOM 2182 C C . SER A 1 270 ? 21.482 3.581 -16.595 1.00 91.69 270 SER A C 1
ATOM 2184 O O . SER A 1 270 ? 22.171 4.011 -17.515 1.00 91.69 270 SER A O 1
ATOM 2186 N N . SER A 1 271 ? 20.179 3.327 -16.748 1.00 89.44 271 SER A N 1
ATOM 2187 C CA . SER A 1 271 ? 19.470 3.526 -18.022 1.00 89.44 271 SER A CA 1
ATOM 2188 C C . SER A 1 271 ? 19.497 4.997 -18.458 1.00 89.44 271 SER A C 1
ATOM 2190 O O . SER A 1 271 ? 19.756 5.289 -19.625 1.00 89.44 271 SER A O 1
ATOM 2192 N N . PHE A 1 272 ? 19.289 5.935 -17.523 1.00 88.00 272 PHE A N 1
ATOM 2193 C CA . PHE A 1 272 ? 19.415 7.371 -17.802 1.00 88.00 272 PHE A CA 1
ATOM 2194 C C . PHE A 1 272 ? 20.841 7.760 -18.179 1.00 88.00 272 PHE A C 1
ATOM 2196 O O . PHE A 1 272 ? 21.034 8.543 -19.105 1.00 88.00 272 PHE A O 1
ATOM 2203 N N . PHE A 1 273 ? 21.843 7.209 -17.496 1.00 90.56 273 PHE A N 1
ATOM 2204 C CA . PHE A 1 273 ? 23.241 7.445 -17.840 1.00 90.56 273 PHE A CA 1
ATOM 2205 C C . PHE A 1 273 ? 23.536 7.021 -19.285 1.00 90.56 273 PHE A C 1
ATOM 2207 O O . PHE A 1 273 ? 24.028 7.833 -20.065 1.00 90.56 273 PHE A O 1
ATOM 2214 N N . TRP A 1 274 ? 23.154 5.803 -19.678 1.00 89.12 274 TRP A N 1
ATOM 2215 C CA . TRP A 1 274 ? 23.360 5.326 -21.048 1.00 89.12 274 TRP A CA 1
ATOM 2216 C C . TRP A 1 274 ? 22.581 6.136 -22.086 1.00 89.12 274 TRP A C 1
ATOM 2218 O O . TRP A 1 274 ? 23.108 6.406 -23.160 1.00 89.12 274 TRP A O 1
ATOM 2228 N N . LEU A 1 275 ? 21.372 6.598 -21.757 1.00 89.75 275 LEU A N 1
ATOM 2229 C CA . LEU A 1 275 ? 20.608 7.494 -22.626 1.00 89.75 275 LEU A CA 1
ATOM 2230 C C . LEU A 1 275 ? 21.335 8.829 -22.862 1.00 89.75 275 LEU A C 1
ATOM 2232 O O . LEU A 1 275 ? 21.344 9.326 -23.985 1.00 89.75 275 LEU A O 1
ATOM 2236 N N . ASN A 1 276 ? 21.997 9.378 -21.838 1.00 90.62 276 ASN A N 1
ATOM 2237 C CA . ASN A 1 276 ? 22.830 10.575 -21.990 1.00 90.62 276 ASN A CA 1
ATOM 2238 C C . ASN A 1 276 ? 24.082 10.303 -22.837 1.00 90.62 276 ASN A C 1
ATOM 2240 O O . ASN A 1 276 ? 24.429 11.128 -23.679 1.00 90.62 276 ASN A O 1
ATOM 2244 N N . VAL A 1 277 ? 24.734 9.147 -22.659 1.00 89.94 277 VAL A N 1
ATOM 2245 C CA . VAL A 1 277 ? 25.880 8.740 -23.493 1.00 89.94 277 VAL A CA 1
ATOM 2246 C C . VAL A 1 277 ? 25.468 8.644 -24.964 1.00 89.94 277 VAL A C 1
ATOM 2248 O O . VAL A 1 277 ? 26.160 9.182 -25.822 1.00 89.94 277 VAL A O 1
ATOM 2251 N N . MET A 1 278 ? 24.314 8.039 -25.258 1.00 87.75 278 MET A N 1
ATOM 2252 C CA . MET A 1 278 ? 23.786 7.968 -26.625 1.00 87.75 278 MET A CA 1
ATOM 2253 C C . MET A 1 278 ? 23.439 9.347 -27.196 1.00 87.75 278 MET A C 1
ATOM 2255 O O . MET A 1 278 ? 23.722 9.616 -28.358 1.00 87.75 278 MET A O 1
ATOM 2259 N N . ALA A 1 279 ? 22.856 10.245 -26.397 1.00 88.19 279 ALA A N 1
ATOM 2260 C CA . ALA A 1 279 ? 22.561 11.606 -26.847 1.00 88.19 279 ALA A CA 1
ATOM 2261 C C . ALA A 1 279 ? 23.841 12.389 -27.188 1.00 88.19 279 ALA A C 1
ATOM 2263 O O . ALA A 1 279 ? 23.874 13.126 -28.174 1.00 88.19 279 ALA A O 1
ATOM 2264 N N . PHE A 1 280 ? 24.898 12.207 -26.395 1.00 88.00 280 PHE A N 1
ATOM 2265 C CA . PHE A 1 280 ? 26.199 12.818 -26.647 1.00 88.00 280 PHE A CA 1
ATOM 2266 C C . PHE A 1 280 ? 26.869 12.265 -27.913 1.00 88.00 280 PHE A C 1
ATOM 2268 O O . PHE A 1 280 ? 27.391 13.038 -28.712 1.00 88.00 280 PHE A O 1
ATOM 2275 N N . ASP A 1 281 ? 26.800 10.952 -28.130 1.00 85.19 281 ASP A N 1
ATOM 2276 C CA . ASP A 1 281 ? 27.307 10.288 -29.337 1.00 85.19 281 ASP A CA 1
ATOM 2277 C C . ASP A 1 281 ? 26.619 10.800 -30.619 1.00 85.19 281 ASP A C 1
ATOM 2279 O O . ASP A 1 281 ? 27.280 11.163 -31.596 1.00 85.19 281 ASP A O 1
ATOM 2283 N N . VAL A 1 282 ? 25.289 10.953 -30.579 1.00 86.69 282 VAL A N 1
ATOM 2284 C CA . VAL A 1 282 ? 24.513 11.550 -31.680 1.00 86.69 282 VAL A CA 1
ATOM 2285 C C . VAL A 1 282 ? 24.900 13.012 -31.902 1.00 86.69 282 VAL A C 1
ATOM 2287 O O . VAL A 1 282 ? 25.067 13.437 -33.044 1.00 86.69 282 VAL A O 1
ATOM 2290 N N . TYR A 1 283 ? 25.064 13.790 -30.828 1.00 86.62 283 TYR A N 1
ATOM 2291 C CA . TYR A 1 283 ? 25.495 15.185 -30.926 1.00 86.62 283 TYR A CA 1
ATOM 2292 C C . TYR A 1 283 ? 26.864 15.315 -31.606 1.00 86.62 283 TYR A C 1
ATOM 2294 O O . TYR A 1 283 ? 27.017 16.138 -32.510 1.00 86.62 283 TYR A O 1
ATOM 2302 N N . LEU A 1 284 ? 27.837 14.486 -31.216 1.00 82.56 284 LEU A N 1
ATOM 2303 C CA . LEU A 1 284 ? 29.165 14.480 -31.826 1.00 82.56 284 LEU A CA 1
ATOM 2304 C C . LEU A 1 284 ? 29.101 1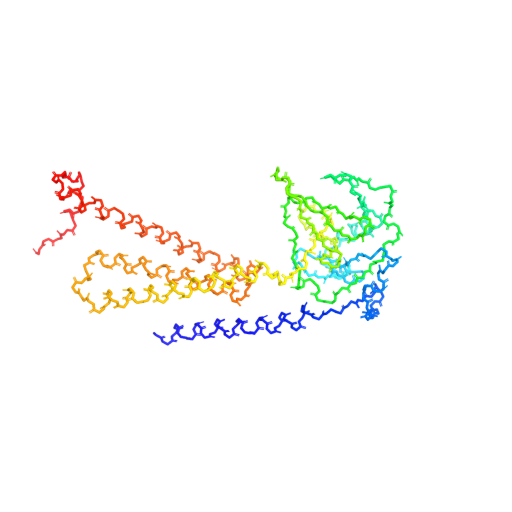4.107 -33.308 1.00 82.56 284 LEU A C 1
ATOM 2306 O O . LEU A 1 284 ? 29.614 14.857 -34.140 1.00 82.56 284 LEU A O 1
ATOM 2310 N N . SER A 1 285 ? 28.380 13.034 -33.638 1.00 83.19 285 SER A N 1
ATOM 2311 C CA . SER A 1 285 ? 28.182 12.585 -35.021 1.00 83.19 285 SER A CA 1
ATOM 2312 C C . SER A 1 285 ? 27.599 13.699 -35.903 1.00 83.19 285 SER A C 1
ATOM 2314 O O . SER A 1 285 ? 28.055 13.934 -37.022 1.00 83.19 285 SER A O 1
ATOM 2316 N N . LEU A 1 286 ? 26.621 14.447 -35.378 1.00 83.94 286 LEU A N 1
ATOM 2317 C CA . LEU A 1 286 ? 26.015 15.580 -36.079 1.00 83.94 286 LEU A CA 1
ATOM 2318 C C . LEU A 1 286 ? 26.968 16.781 -36.188 1.00 83.94 286 LEU A C 1
ATOM 2320 O O . LEU A 1 286 ? 27.038 17.408 -37.247 1.00 83.94 286 LEU A O 1
ATOM 2324 N N . SER A 1 287 ? 27.728 17.100 -35.136 1.00 82.94 287 SER A N 1
ATOM 2325 C CA . SER A 1 287 ? 28.704 18.202 -35.164 1.00 82.94 287 SER A CA 1
ATOM 2326 C C . SER A 1 287 ? 29.801 17.993 -36.208 1.00 82.94 287 SER A C 1
ATOM 2328 O O . SER A 1 287 ? 30.152 18.931 -36.928 1.00 82.94 287 SER A O 1
ATOM 2330 N N . GLU A 1 288 ? 30.260 16.749 -36.359 1.00 78.75 288 GLU A N 1
ATOM 2331 C CA . GLU A 1 288 ? 31.256 16.362 -37.355 1.00 78.75 288 GLU A CA 1
ATOM 2332 C C . GLU A 1 288 ? 30.707 16.541 -38.773 1.00 78.75 288 GLU A C 1
ATOM 2334 O O . GLU A 1 288 ? 31.360 17.161 -39.613 1.00 78.75 288 GLU A O 1
ATOM 2339 N N . THR A 1 289 ? 29.465 16.105 -39.027 1.00 76.56 289 THR A N 1
ATOM 2340 C CA . THR A 1 289 ? 28.813 16.312 -40.335 1.00 76.56 289 THR A CA 1
ATOM 2341 C C . THR A 1 289 ? 28.553 17.780 -40.672 1.00 76.56 289 THR A C 1
ATOM 2343 O O . THR A 1 289 ? 28.531 18.139 -41.847 1.00 76.56 289 THR A O 1
ATOM 2346 N N . MET A 1 290 ? 28.390 18.646 -39.668 1.00 77.81 290 MET A N 1
ATOM 2347 C CA . MET A 1 290 ? 28.196 20.088 -39.863 1.00 77.81 290 MET A CA 1
ATOM 2348 C C . MET A 1 290 ? 29.513 20.877 -39.966 1.00 77.81 290 MET A C 1
ATOM 2350 O O . MET A 1 290 ? 29.474 22.099 -40.101 1.00 77.81 290 MET A O 1
ATOM 2354 N N . GLY A 1 291 ? 30.678 20.218 -39.904 1.00 64.44 291 GLY A N 1
ATOM 2355 C CA . GLY A 1 291 ? 31.985 20.882 -39.992 1.00 64.44 291 GLY A CA 1
ATOM 2356 C C . GLY A 1 291 ? 32.306 21.791 -38.798 1.00 64.44 291 GLY A C 1
ATOM 2357 O O . GLY A 1 291 ? 33.255 22.574 -38.853 1.00 64.44 291 GLY A O 1
ATOM 2358 N N . VAL A 1 292 ? 31.534 21.695 -37.713 1.00 62.22 292 VAL A N 1
ATOM 2359 C CA . VAL A 1 292 ? 31.824 22.368 -36.448 1.00 62.22 292 VAL A CA 1
ATOM 2360 C C . VAL A 1 292 ? 32.753 21.437 -35.691 1.00 62.22 292 VAL A C 1
ATOM 2362 O O . VAL A 1 292 ? 32.293 20.473 -35.090 1.00 62.22 292 VAL A O 1
ATOM 2365 N N . ALA A 1 293 ? 34.063 21.684 -35.754 1.00 54.69 293 ALA A N 1
ATOM 2366 C CA . ALA A 1 293 ? 35.024 20.881 -35.006 1.00 54.69 293 ALA A CA 1
ATOM 2367 C C . ALA A 1 293 ? 34.608 20.863 -33.522 1.00 54.69 293 ALA A C 1
ATOM 2369 O O . ALA A 1 293 ? 34.604 21.928 -32.890 1.00 54.69 293 ALA A O 1
ATOM 2370 N N . PRO A 1 294 ? 34.239 19.703 -32.944 1.00 52.53 294 PRO A N 1
ATOM 2371 C CA . PRO A 1 294 ? 33.975 19.643 -31.522 1.00 52.53 294 PRO A CA 1
ATOM 2372 C C . PRO A 1 294 ? 35.293 19.979 -30.831 1.00 52.53 294 PRO A C 1
ATOM 2374 O O . PRO A 1 294 ? 36.316 19.338 -31.078 1.00 52.53 294 PRO A O 1
ATOM 2377 N N . THR A 1 295 ? 35.280 20.978 -29.952 1.00 53.41 295 THR A N 1
ATOM 2378 C CA . THR A 1 295 ? 36.440 21.501 -29.203 1.00 53.41 295 THR A CA 1
ATOM 2379 C C . THR A 1 295 ? 37.147 20.447 -28.321 1.00 53.41 295 THR A C 1
ATOM 2381 O O . THR A 1 295 ? 38.052 20.775 -27.562 1.00 53.41 295 THR A O 1
ATOM 2384 N N . LEU A 1 296 ? 36.741 19.175 -28.407 1.00 53.78 296 LEU A N 1
ATOM 2385 C CA . LEU A 1 296 ? 37.189 18.023 -27.626 1.00 53.78 296 LEU A CA 1
ATOM 2386 C C . LEU A 1 296 ? 38.026 17.005 -28.422 1.00 53.78 296 LEU A C 1
ATOM 2388 O O . LEU A 1 296 ? 38.448 16.001 -27.846 1.00 53.78 296 LEU A O 1
ATOM 2392 N N . THR A 1 297 ? 38.354 17.264 -29.694 1.00 48.03 297 THR A N 1
ATOM 2393 C CA . THR A 1 297 ? 39.323 16.440 -30.457 1.00 48.03 297 THR A CA 1
ATOM 2394 C C . THR A 1 297 ? 40.726 16.413 -29.826 1.00 48.03 297 THR A C 1
ATOM 2396 O O . THR A 1 297 ? 41.527 15.543 -30.151 1.00 48.03 297 THR A O 1
ATOM 2399 N N . PHE A 1 298 ? 41.017 17.285 -28.854 1.00 44.44 298 PHE A N 1
ATOM 2400 C CA . PHE A 1 298 ? 42.288 17.284 -28.121 1.00 44.44 298 PHE A CA 1
ATOM 2401 C C . PHE A 1 298 ? 42.395 16.264 -26.974 1.00 44.44 298 PHE A C 1
ATOM 2403 O O . PHE A 1 298 ? 43.511 15.985 -26.545 1.00 44.44 298 PHE A O 1
ATOM 2410 N N . ILE A 1 299 ? 41.297 15.686 -26.466 1.00 46.53 299 ILE A N 1
ATOM 2411 C CA . ILE A 1 299 ? 41.372 14.833 -25.259 1.00 46.53 299 ILE A CA 1
ATOM 2412 C C . ILE A 1 299 ? 41.506 13.339 -25.597 1.00 46.53 299 ILE A C 1
ATOM 2414 O O . ILE A 1 299 ? 42.259 12.630 -24.930 1.00 46.53 299 ILE A O 1
ATOM 2418 N N . PHE A 1 300 ? 40.868 12.844 -26.661 1.00 42.16 300 PHE A N 1
ATOM 2419 C CA . PHE A 1 300 ? 40.932 11.411 -26.999 1.00 42.16 300 PHE A CA 1
ATOM 2420 C C . PHE A 1 300 ? 42.168 10.994 -27.808 1.00 42.16 300 PHE A C 1
ATOM 2422 O O . PHE A 1 300 ? 42.498 9.811 -27.841 1.00 42.16 300 PHE A O 1
ATOM 2429 N N . SER A 1 301 ? 42.923 11.941 -28.374 1.00 38.19 301 SER A N 1
ATOM 2430 C CA . SER A 1 301 ? 44.141 11.623 -29.134 1.00 38.19 301 SER A CA 1
ATOM 2431 C C . SER A 1 301 ? 45.367 11.286 -28.261 1.00 38.19 301 SER A C 1
ATOM 2433 O O . SER A 1 301 ? 46.416 10.959 -28.806 1.00 38.19 301 SER A O 1
ATOM 2435 N N . ILE A 1 302 ? 45.262 11.342 -26.922 1.00 45.78 302 ILE A N 1
ATOM 2436 C CA . ILE A 1 302 ? 46.390 11.114 -25.988 1.00 45.78 302 ILE A CA 1
ATOM 2437 C C . ILE A 1 302 ? 46.448 9.659 -25.457 1.00 45.78 302 ILE A C 1
ATOM 2439 O O . ILE A 1 302 ? 47.404 9.287 -24.787 1.00 45.78 302 ILE A O 1
ATOM 2443 N N . THR A 1 303 ? 45.476 8.789 -25.768 1.00 40.56 303 THR A N 1
ATOM 2444 C CA . THR A 1 303 ? 45.417 7.416 -25.198 1.00 40.56 303 THR A CA 1
ATOM 2445 C C . THR A 1 303 ? 45.571 6.264 -26.196 1.00 40.56 303 THR A C 1
ATOM 2447 O O . THR A 1 303 ? 45.281 5.121 -25.853 1.00 40.56 303 THR A O 1
ATOM 2450 N N . GLN A 1 304 ? 46.091 6.510 -27.401 1.00 36.59 304 GLN A N 1
ATOM 2451 C CA . GLN A 1 304 ? 46.582 5.432 -28.270 1.00 36.59 304 GLN A CA 1
ATOM 2452 C C . GLN A 1 304 ? 48.117 5.355 -28.166 1.00 36.59 304 GLN A C 1
ATOM 2454 O O . GLN A 1 304 ? 48.791 6.278 -28.627 1.00 36.59 304 GLN A O 1
ATOM 2459 N N . PRO A 1 305 ? 48.700 4.303 -27.559 1.00 44.16 305 PRO A N 1
ATOM 2460 C CA . PRO A 1 305 ? 50.132 4.066 -27.656 1.00 44.16 305 PRO A CA 1
ATOM 2461 C C . PRO A 1 305 ? 50.436 3.523 -29.060 1.00 44.16 305 PRO A C 1
ATOM 2463 O O . PRO A 1 305 ? 49.903 2.490 -29.463 1.00 44.16 305 PRO A O 1
ATOM 2466 N N . HIS A 1 306 ? 51.266 4.243 -29.816 1.00 36.75 306 HIS A N 1
ATOM 2467 C CA . HIS A 1 306 ? 51.874 3.729 -31.047 1.00 36.75 306 HIS A CA 1
ATOM 2468 C C . HIS A 1 306 ? 52.869 2.586 -30.716 1.00 36.75 306 HIS A C 1
ATOM 2470 O O . HIS A 1 306 ? 53.404 2.579 -29.605 1.00 36.75 306 HIS A O 1
ATOM 2476 N N . PRO A 1 307 ? 53.073 1.626 -31.644 1.00 50.00 307 PRO A N 1
ATOM 2477 C CA . PRO A 1 307 ? 53.839 0.393 -31.433 1.00 50.00 307 PRO A CA 1
ATOM 2478 C C . PRO A 1 307 ? 55.337 0.599 -31.193 1.00 50.00 307 PRO A C 1
ATOM 2480 O O . PRO A 1 307 ? 55.885 1.622 -31.668 1.00 50.00 307 PRO A O 1
#